Protein AF-A0A6L7JSS3-F1 (afdb_monomer)

Mean predicted aligned error: 13.62 Å

pLDDT: mean 81.83, std 15.6, range [35.06, 96.88]

Radius of gyration: 31.71 Å; Cα contacts (8 Å, |Δi|>4): 239; chains: 1; bounding box: 70×58×98 Å

Nearest PDB structures (foldseek):
  3q84-assembly1_B  TM=1.800E-01  e=7.280E-01  Homo sapiens

Sequence (262 aa):
MQSDEHMTNVEDLSSSIGEFVGTSQAYYTNEFQRIQATTKFPYSWNTMAAVFGPFWGAVRGLWGFYWTFVVLELLALVQLGKGLWGELGAEQLARIEVISKKIDSFMVKYQDALAANSDDADGFLRRAENLQKVADRLQVEAAAASQDAVLYLVIGVVMFIALRVFQGFYANMKYESQYITWRAEPEKVLTGLQWNRVVFGAVMWFAIVPLTLYRFTVGKIAPQFEPYTKGFPVEKSDYFSPISKVLENGFDWLSDKGSGAF

Secondary structure (DSSP, 8-state):
-HHHHHHHHHHHHHHHHHHHH-SSHHHHHHHHHHHHT-SS------HHHHHHTHHHHHHTT-HHHHHHHHHHHHHHHHHHHHHHT--TT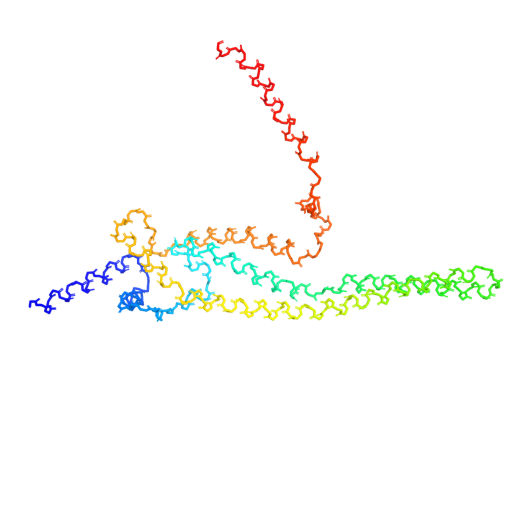HHHHHHHHHHHHHHHHHHHHHHHHHHTT-TTHHHHHHHHHHHHHHHHHHHHHHHHHHHHHHHHHHHHHHHHHHHHHHHHHHHHHHHHHHHHHHHH-TTTS--S--HHHHHHHHHHHHHHHHHHHHHHH-SS--GGGHHHH-PSSPPTHHHHHHHHHHHHHHHHHHHHHHTT--

Foldseek 3Di:
DVVVVVVVVLVVQLVLQCVFAVPPSVLLSVQLCQVVVDPDQRQAFAPCCLVVPLLVCLQFVVVVRNVVRLVQLLVLVLLQLQLVVQLLLVVLVVVLVVLVVVLVVLVVVLVVCVVVVHPCNVVSVVVSVVSVVSNVVSVVSSVVSNVVSVVSNVSSVVSSSVSSRVSRSCVSVSSSVLSVVCVVPVVPGGGYGDVVSSVVSVVVSVVPRVVSSQVRNPPDDDPVCCVPCPDPPDDPPPPCVVVVVVVVVVVVVCVVVVVPPD

Solvent-accessible surface area (backbone atoms only — not comparable to full-atom values): 13794 Å² total; per-residue (Å²): 106,76,69,54,57,53,52,51,54,51,52,54,52,48,50,55,45,32,67,42,43,62,60,66,38,73,60,50,45,54,47,45,50,48,44,72,74,39,96,63,89,50,96,38,82,31,68,62,26,31,74,52,37,34,51,45,24,23,26,40,60,36,55,70,54,18,55,56,41,49,56,54,48,46,58,19,50,32,29,30,37,38,20,72,62,30,58,58,21,48,69,41,50,57,48,33,55,57,46,50,58,51,31,54,55,28,52,52,53,21,53,54,23,56,76,66,72,42,88,61,22,63,61,28,49,54,51,28,53,56,50,47,56,52,38,55,52,38,50,53,51,19,53,55,35,43,59,53,14,56,54,32,28,52,52,11,51,53,48,42,51,51,50,24,55,48,37,9,42,48,45,54,60,55,52,42,54,49,48,56,50,23,74,77,40,59,91,81,43,72,61,26,76,37,68,69,42,30,54,53,47,48,55,51,46,62,61,47,49,58,54,48,38,49,68,69,34,43,97,61,73,55,78,91,43,41,89,79,57,71,67,81,86,70,71,74,72,75,64,49,55,64,55,46,51,52,49,48,55,52,49,50,52,46,51,72,63,47,70,76,76,118

Structure (mmCIF, N/CA/C/O backbone):
data_AF-A0A6L7JSS3-F1
#
_entry.id   AF-A0A6L7JSS3-F1
#
loop_
_atom_site.group_PDB
_atom_site.id
_atom_site.type_symbol
_atom_site.label_atom_id
_atom_site.label_alt_id
_atom_site.label_comp_id
_atom_site.label_asym_id
_atom_site.label_entity_id
_atom_site.label_seq_id
_atom_site.pdbx_PDB_ins_code
_atom_site.Cartn_x
_atom_site.Cartn_y
_atom_site.Cartn_z
_atom_site.occupancy
_atom_site.B_iso_or_equiv
_atom_site.auth_seq_id
_atom_site.auth_comp_id
_atom_site.auth_asym_id
_atom_site.auth_atom_id
_atom_site.pdbx_PDB_model_num
ATOM 1 N N . MET A 1 1 ? -33.070 -12.493 41.808 1.00 61.22 1 MET A N 1
ATOM 2 C CA . MET A 1 1 ? -31.794 -12.038 42.406 1.00 61.22 1 MET A CA 1
ATOM 3 C C . MET A 1 1 ? -30.608 -12.351 41.497 1.00 61.22 1 MET A C 1
ATOM 5 O O . MET A 1 1 ? -30.106 -11.418 40.898 1.00 61.22 1 MET A O 1
ATOM 9 N N . GLN A 1 2 ? -30.223 -13.618 41.268 1.00 55.97 2 GLN A N 1
ATOM 10 C CA . GLN A 1 2 ? -29.113 -13.948 40.345 1.00 55.97 2 GLN A CA 1
ATOM 11 C C . GLN A 1 2 ? -29.431 -13.667 38.856 1.00 55.97 2 GLN A C 1
ATOM 13 O O . GLN A 1 2 ? -28.541 -13.333 38.082 1.00 55.97 2 GLN A O 1
ATOM 18 N N . SER A 1 3 ? -30.708 -13.752 38.460 1.00 65.25 3 SER A N 1
ATOM 19 C CA . SER A 1 3 ? -31.200 -13.335 37.134 1.00 65.25 3 SER A CA 1
ATOM 20 C C . SER A 1 3 ? -31.103 -11.827 36.909 1.00 65.25 3 SER A C 1
ATOM 22 O O . SER A 1 3 ? -30.794 -11.389 35.806 1.00 65.25 3 SER A O 1
ATOM 24 N N . ASP A 1 4 ? -31.358 -11.048 37.959 1.00 69.19 4 ASP A N 1
ATOM 25 C CA . ASP A 1 4 ? -31.465 -9.590 37.886 1.00 69.19 4 ASP A CA 1
ATOM 26 C C . ASP A 1 4 ? -30.065 -8.968 37.866 1.00 69.19 4 ASP A C 1
ATOM 28 O O . ASP A 1 4 ? -29.798 -8.091 37.057 1.00 69.19 4 ASP A O 1
ATOM 32 N N . GLU A 1 5 ? -29.135 -9.514 38.657 1.00 69.62 5 GLU A N 1
ATOM 33 C CA . GLU A 1 5 ? -27.722 -9.110 38.693 1.00 69.62 5 GLU A CA 1
ATOM 34 C C . GLU A 1 5 ? -26.964 -9.448 37.393 1.00 69.62 5 GLU A C 1
ATOM 36 O O . GLU A 1 5 ? -26.084 -8.706 36.953 1.00 69.62 5 GLU A O 1
ATOM 41 N N . HIS A 1 6 ? -27.308 -10.561 36.736 1.00 67.94 6 HIS A N 1
ATOM 42 C CA . HIS A 1 6 ? -26.763 -10.878 35.415 1.00 67.94 6 HIS A CA 1
ATOM 43 C C . HIS A 1 6 ? -27.309 -9.922 34.342 1.00 67.94 6 HIS A C 1
ATOM 45 O O . HIS A 1 6 ? -26.566 -9.513 33.452 1.00 67.94 6 HIS A O 1
ATOM 51 N N . MET A 1 7 ? -28.592 -9.550 34.420 1.00 68.44 7 MET A N 1
ATOM 52 C CA . MET A 1 7 ? -29.215 -8.621 33.472 1.00 68.44 7 MET A CA 1
ATOM 53 C C . MET A 1 7 ? -28.579 -7.227 33.555 1.00 68.44 7 MET A C 1
ATOM 55 O O . MET A 1 7 ? -28.194 -6.673 32.527 1.00 68.44 7 MET A O 1
ATOM 59 N N . THR A 1 8 ? -28.382 -6.708 34.773 1.00 71.06 8 THR A N 1
ATOM 60 C CA . THR A 1 8 ? -27.788 -5.381 35.001 1.00 71.06 8 THR A CA 1
ATOM 61 C C . THR A 1 8 ? -26.342 -5.306 34.513 1.00 71.06 8 THR A C 1
ATOM 63 O O . THR A 1 8 ? -25.978 -4.358 33.829 1.00 71.06 8 THR A O 1
ATOM 66 N N . ASN A 1 9 ? -25.525 -6.336 34.765 1.00 71.00 9 ASN A N 1
ATOM 67 C CA . ASN A 1 9 ? -24.133 -6.367 34.294 1.00 71.00 9 ASN A CA 1
ATOM 68 C C . ASN A 1 9 ? -24.017 -6.386 32.758 1.00 71.00 9 ASN A C 1
ATOM 70 O O . ASN A 1 9 ? -23.082 -5.812 32.194 1.00 71.00 9 ASN A O 1
ATOM 74 N N . VAL A 1 10 ? -24.944 -7.060 32.066 1.00 71.38 10 VAL A N 1
ATOM 75 C CA . VAL A 1 10 ? -24.967 -7.098 30.595 1.00 71.38 10 VAL A CA 1
ATOM 76 C C . VAL A 1 10 ? -25.409 -5.751 30.021 1.00 71.38 10 VAL A C 1
ATOM 78 O O . VAL A 1 10 ? -24.808 -5.286 29.049 1.00 71.38 10 VAL A O 1
ATOM 81 N N . GLU A 1 11 ? -26.410 -5.106 30.627 1.00 70.31 11 GLU A N 1
ATOM 82 C CA . GLU A 1 11 ? -26.847 -3.759 30.245 1.00 70.31 11 GLU A CA 1
ATOM 83 C C . GLU A 1 11 ? -25.730 -2.729 30.449 1.00 70.31 11 GLU A C 1
ATOM 85 O O . GLU A 1 11 ? -25.391 -2.022 29.496 1.00 70.31 11 GLU A O 1
ATOM 90 N N . ASP A 1 12 ? -25.071 -2.728 31.611 1.00 76.81 12 ASP A N 1
ATOM 91 C CA . ASP A 1 12 ? -23.954 -1.827 31.920 1.00 76.81 12 ASP A CA 1
ATOM 92 C C .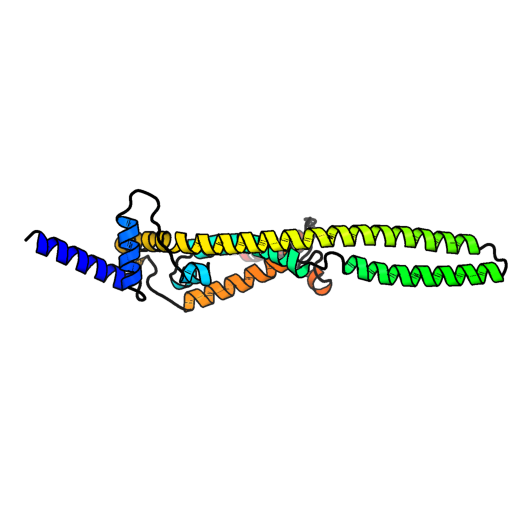 ASP A 1 12 ? -22.785 -2.003 30.940 1.00 76.81 12 ASP A C 1
ATOM 94 O O . ASP A 1 12 ? -22.256 -1.023 30.407 1.00 76.81 12 ASP A O 1
ATOM 98 N N . LEU A 1 13 ? -22.423 -3.252 30.618 1.00 78.88 13 LEU A N 1
ATOM 99 C CA . LEU A 1 13 ? -21.372 -3.540 29.640 1.00 78.88 13 LEU A CA 1
ATOM 100 C C . LEU A 1 13 ? -21.754 -3.069 28.232 1.00 78.88 13 LEU A C 1
ATOM 102 O O . LEU A 1 13 ? -20.926 -2.520 27.506 1.00 78.88 13 LEU A O 1
ATOM 106 N N . SER A 1 14 ? -22.996 -3.308 27.813 1.00 79.31 14 SER A N 1
ATOM 107 C CA . SER A 1 14 ? -23.463 -2.892 26.489 1.00 79.31 14 SER A CA 1
ATOM 108 C C . SER A 1 14 ? -23.506 -1.365 26.353 1.00 79.31 14 SER A C 1
ATOM 110 O O . SER A 1 14 ? -23.132 -0.834 25.305 1.00 79.31 14 SER A O 1
ATOM 112 N N . SER A 1 15 ? -23.866 -0.669 27.435 1.00 83.88 15 SER A N 1
ATOM 113 C CA . SER A 1 15 ? -23.876 0.789 27.536 1.00 83.88 15 SER A CA 1
ATOM 114 C C . SER A 1 15 ? -22.463 1.367 27.414 1.00 83.88 15 SER A C 1
ATOM 116 O O . SER A 1 15 ? -22.219 2.226 26.562 1.00 83.88 15 SER A O 1
ATOM 118 N N . SER A 1 16 ? -21.489 0.818 28.154 1.00 89.19 16 SER A N 1
ATOM 119 C CA . SER A 1 16 ? -20.095 1.280 28.092 1.00 89.19 16 SER A CA 1
ATOM 120 C C . SER A 1 16 ? -19.432 0.999 26.740 1.00 89.19 16 SER A C 1
ATOM 122 O O . SER A 1 16 ? -18.638 1.805 26.253 1.00 89.19 16 SER A O 1
ATOM 124 N N . ILE A 1 17 ? -19.764 -0.124 26.087 1.00 90.06 17 ILE A N 1
ATOM 125 C CA . ILE A 1 17 ? -19.328 -0.380 24.703 1.00 90.06 17 ILE A CA 1
ATOM 126 C C . ILE A 1 17 ? -19.931 0.670 23.772 1.00 90.06 17 ILE A C 1
ATOM 128 O O . ILE A 1 17 ? -19.224 1.202 22.917 1.00 90.06 17 ILE A O 1
ATOM 132 N N . GLY A 1 18 ? -21.216 0.987 23.948 1.00 89.00 18 GLY A N 1
ATOM 133 C CA . GLY A 1 18 ? -21.921 1.991 23.162 1.00 89.00 18 GLY A CA 1
ATOM 134 C C . GLY A 1 18 ? -21.269 3.372 23.224 1.00 89.00 18 GLY A C 1
ATOM 135 O O . GLY A 1 18 ? -21.075 3.999 22.176 1.00 89.00 18 GLY A O 1
ATOM 136 N N . GLU A 1 19 ? -20.880 3.801 24.425 1.00 90.00 19 GLU A N 1
ATOM 137 C CA . GLU A 1 19 ? -20.151 5.049 24.673 1.00 90.00 19 GLU A CA 1
ATOM 138 C C . GLU A 1 19 ? -18.775 5.055 23.992 1.00 90.00 19 GLU A C 1
ATOM 140 O O . GLU A 1 19 ? -18.411 6.016 23.312 1.00 90.00 19 GLU A O 1
ATOM 145 N N . PHE A 1 20 ? -18.031 3.951 24.096 1.00 92.31 20 PHE A N 1
ATOM 146 C CA . PHE A 1 20 ? -16.704 3.835 23.497 1.00 92.31 20 PHE A CA 1
ATOM 147 C C . PHE A 1 20 ? -16.730 3.849 21.961 1.00 92.31 20 PHE A C 1
ATOM 149 O O . PHE A 1 20 ? -15.935 4.547 21.324 1.00 92.31 20 PHE A O 1
ATOM 156 N N . VAL A 1 21 ? -17.612 3.058 21.339 1.00 91.69 21 VAL A N 1
ATOM 157 C CA . VAL A 1 21 ? -17.602 2.872 19.877 1.00 91.69 21 VAL A CA 1
ATOM 158 C C . VAL A 1 21 ? -18.326 3.984 19.128 1.00 91.69 21 VAL A C 1
ATOM 160 O O . VAL A 1 21 ? -18.001 4.270 17.971 1.00 91.69 21 VAL A O 1
ATOM 163 N N . GLY A 1 22 ? -19.318 4.609 19.7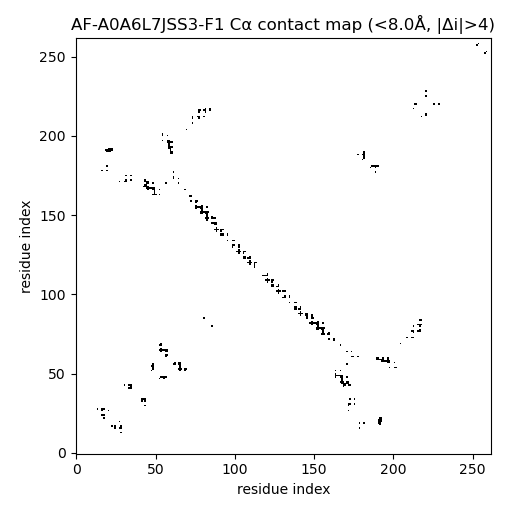69 1.00 89.19 22 GLY A N 1
ATOM 164 C CA . GLY A 1 22 ? -20.182 5.652 19.217 1.00 89.19 22 GLY A CA 1
ATOM 165 C C . GLY A 1 22 ? -21.146 5.164 18.128 1.00 89.19 22 GLY A C 1
ATOM 166 O O . GLY A 1 22 ? -22.342 5.416 18.199 1.00 89.19 22 GLY A O 1
ATOM 167 N N . THR A 1 23 ? -20.657 4.434 17.121 1.00 88.62 23 THR A N 1
ATOM 168 C CA . THR A 1 23 ? -21.453 3.938 15.984 1.00 88.62 23 THR A CA 1
ATOM 169 C C . THR A 1 23 ? -21.336 2.426 15.825 1.00 88.62 23 THR A C 1
ATOM 171 O O . THR A 1 23 ? -20.320 1.825 16.169 1.00 88.62 23 THR A O 1
ATOM 174 N N . SER A 1 24 ? -22.367 1.803 15.241 1.00 89.75 24 SER A N 1
ATOM 175 C CA . SER A 1 24 ? -22.445 0.341 15.066 1.00 89.75 24 SER A CA 1
ATOM 176 C C . SER A 1 24 ? -22.366 -0.429 16.393 1.00 89.75 24 SER A C 1
ATOM 178 O O . SER A 1 24 ? -21.742 -1.486 16.468 1.00 89.75 24 SER A O 1
ATOM 180 N N . GLN A 1 25 ? -23.005 0.109 17.439 1.00 91.31 25 GLN A N 1
ATOM 181 C CA . GLN A 1 25 ? -22.937 -0.408 18.809 1.00 91.31 25 GLN A CA 1
ATOM 182 C C . GLN A 1 25 ? -23.308 -1.892 18.886 1.00 91.31 25 GLN A C 1
ATOM 184 O O . GLN A 1 25 ? -22.502 -2.690 19.341 1.00 91.31 25 GLN A O 1
ATOM 189 N N . ALA A 1 26 ? -24.460 -2.285 18.328 1.00 90.56 26 ALA A N 1
ATOM 190 C CA . ALA A 1 26 ? -24.918 -3.678 18.341 1.00 90.56 26 ALA A CA 1
ATOM 191 C C . ALA A 1 26 ? -23.896 -4.661 17.737 1.00 90.56 26 ALA A C 1
ATOM 193 O O . ALA A 1 26 ? -23.689 -5.751 18.2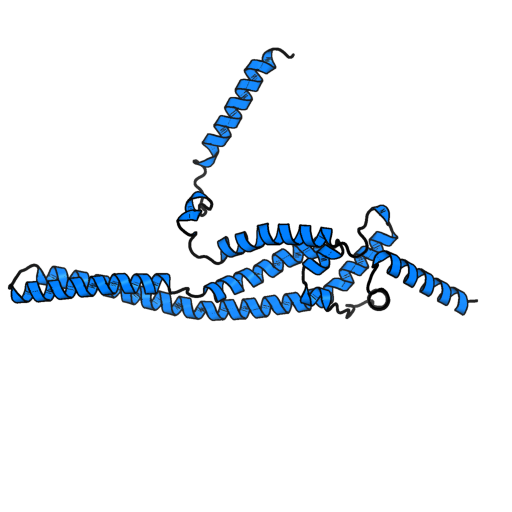63 1.00 90.56 26 ALA A O 1
ATOM 194 N N . TYR A 1 27 ? -23.221 -4.264 16.655 1.00 93.56 27 TYR A N 1
ATOM 195 C CA . TYR A 1 27 ? -22.179 -5.078 16.035 1.00 93.56 27 TYR A CA 1
ATOM 196 C C . TYR A 1 27 ? -20.966 -5.232 16.963 1.00 93.56 27 TYR A C 1
ATOM 198 O O . TYR A 1 27 ? -20.522 -6.352 17.205 1.00 93.56 27 TYR A O 1
ATOM 206 N N . TYR A 1 28 ? -20.454 -4.133 17.525 1.00 93.44 28 TYR A N 1
ATOM 207 C CA . TYR A 1 28 ? -19.276 -4.191 18.394 1.00 93.44 28 TYR A CA 1
ATOM 208 C C . TYR A 1 28 ? -19.550 -4.859 19.736 1.00 93.44 28 TYR A C 1
ATOM 210 O O . TYR A 1 28 ? -18.682 -5.576 20.222 1.00 93.44 28 TYR A O 1
ATOM 218 N N . THR A 1 29 ? -20.750 -4.705 20.297 1.00 92.88 29 THR A N 1
ATOM 219 C CA . THR A 1 29 ? -21.166 -5.432 21.501 1.00 92.88 29 THR A CA 1
ATOM 220 C C . THR A 1 29 ? -21.084 -6.938 21.272 1.00 92.88 29 THR A C 1
ATOM 222 O O . THR A 1 29 ? -20.427 -7.635 22.041 1.00 92.88 29 THR A O 1
ATOM 225 N N . ASN A 1 30 ? -21.649 -7.434 20.166 1.00 91.69 30 ASN A N 1
ATOM 226 C CA . ASN A 1 30 ? -21.606 -8.858 19.831 1.00 91.69 30 ASN A CA 1
ATOM 227 C C . ASN A 1 30 ? -20.177 -9.358 19.571 1.00 91.69 30 ASN A C 1
ATOM 229 O O . ASN A 1 30 ? -19.793 -10.431 20.036 1.00 91.69 30 ASN A O 1
ATOM 233 N N . GLU A 1 31 ? -19.375 -8.594 18.826 1.00 93.38 31 GLU A N 1
ATOM 234 C CA . GLU A 1 31 ? -18.011 -9.003 18.480 1.00 93.38 31 GLU A CA 1
ATOM 235 C C . GLU A 1 31 ? -17.062 -8.953 19.687 1.00 93.38 31 GLU A C 1
ATOM 237 O O . GLU A 1 31 ? -16.264 -9.872 19.864 1.00 93.38 31 GLU A O 1
ATOM 242 N N . PHE A 1 32 ? -17.171 -7.954 20.568 1.00 93.44 32 PHE A N 1
ATOM 243 C CA . PHE A 1 32 ? -16.371 -7.887 21.797 1.00 93.44 32 PHE A CA 1
ATOM 244 C C . PHE A 1 32 ? -16.746 -8.999 22.773 1.00 93.44 32 PHE A C 1
ATOM 246 O O . PHE A 1 32 ? -15.857 -9.653 23.313 1.00 93.44 32 PHE A O 1
ATOM 253 N N . GLN A 1 33 ? -18.040 -9.286 22.935 1.00 90.44 33 GLN A N 1
ATOM 254 C CA . GLN A 1 33 ? -18.486 -10.435 23.724 1.00 90.44 33 GLN A CA 1
ATOM 255 C C . GLN A 1 33 ? -17.946 -11.751 23.151 1.00 90.44 33 GLN A C 1
ATOM 257 O O . GLN A 1 33 ? -17.437 -12.579 23.902 1.00 90.44 33 GLN A O 1
ATOM 262 N N . ARG A 1 34 ? -17.975 -11.937 21.823 1.00 89.69 34 ARG A N 1
ATOM 263 C CA . ARG A 1 34 ? -17.401 -13.126 21.169 1.00 89.69 34 ARG A CA 1
ATOM 264 C C . ARG A 1 34 ? -15.897 -13.254 21.419 1.00 89.69 34 ARG A C 1
ATOM 266 O O . ARG A 1 34 ? -15.416 -14.360 21.675 1.00 89.69 34 ARG A O 1
ATOM 273 N N . ILE A 1 35 ? -15.165 -12.144 21.335 1.00 90.94 35 ILE A N 1
ATOM 274 C CA . ILE A 1 35 ? -13.722 -12.098 21.596 1.00 90.94 35 ILE A CA 1
ATOM 275 C C . ILE A 1 35 ? -13.430 -12.476 23.053 1.00 90.94 35 ILE A C 1
ATOM 277 O O . ILE A 1 35 ? -12.598 -13.345 23.293 1.00 90.94 35 ILE A O 1
ATOM 281 N N . GLN A 1 36 ? -14.158 -11.895 24.008 1.00 88.19 36 GLN A N 1
ATOM 282 C CA . GLN A 1 36 ? -13.950 -12.120 25.443 1.00 88.19 36 GLN A CA 1
ATOM 283 C C . GLN A 1 36 ? -14.417 -13.504 25.916 1.00 88.19 36 GLN A C 1
ATOM 285 O O . GLN A 1 36 ? -13.852 -14.052 26.859 1.00 88.19 36 GLN A O 1
ATOM 290 N N . ALA A 1 37 ? -15.411 -14.102 25.255 1.00 87.44 37 ALA A N 1
ATOM 291 C CA . ALA A 1 37 ? -15.922 -15.433 25.589 1.00 87.44 37 ALA A CA 1
ATOM 292 C C . ALA A 1 37 ? -15.018 -16.588 25.113 1.00 87.44 37 ALA A C 1
ATOM 294 O O . ALA A 1 37 ? -15.268 -17.746 25.451 1.00 87.44 37 ALA A O 1
ATOM 295 N N . THR A 1 38 ? -13.982 -16.309 24.314 1.00 84.12 38 THR A N 1
ATOM 296 C CA . THR A 1 38 ? -13.160 -17.338 23.668 1.00 84.12 38 THR A CA 1
ATOM 297 C C . THR A 1 38 ? -11.752 -17.382 24.268 1.00 84.12 38 THR A C 1
ATOM 299 O O . THR A 1 38 ? -11.068 -16.372 24.348 1.00 84.12 38 THR A O 1
ATOM 302 N N . THR A 1 39 ? -11.268 -18.574 24.637 1.00 72.12 39 THR A N 1
ATOM 303 C CA . THR A 1 39 ? -9.876 -18.798 25.096 1.00 72.12 39 THR A CA 1
ATOM 304 C C . THR A 1 39 ? -8.885 -19.094 23.960 1.00 72.12 39 THR A C 1
ATOM 306 O O . THR A 1 39 ? -7.675 -19.074 24.168 1.00 72.12 39 THR A O 1
ATOM 309 N N . LYS A 1 40 ? -9.388 -19.384 22.753 1.00 79.94 40 LYS A N 1
ATOM 310 C CA . LYS A 1 40 ? -8.625 -19.581 21.502 1.00 79.94 40 LYS A CA 1
ATOM 311 C C . LYS A 1 40 ? -8.769 -18.367 20.566 1.00 79.94 40 LYS A C 1
ATOM 313 O O . LYS A 1 40 ? -9.274 -17.330 20.972 1.00 79.94 40 LYS A O 1
ATOM 318 N N . PHE A 1 41 ? -8.334 -18.488 19.307 1.00 75.88 41 PHE A N 1
ATOM 319 C CA . PHE A 1 41 ? -8.486 -17.421 18.311 1.00 75.88 41 PHE A CA 1
ATOM 320 C C . PHE A 1 41 ? -9.975 -17.082 18.084 1.00 75.88 41 PHE A C 1
ATOM 322 O O . PHE A 1 41 ? -10.726 -17.961 17.645 1.00 75.88 41 PHE A O 1
ATOM 329 N N . PRO A 1 42 ? -10.421 -15.844 18.364 1.00 81.50 42 PRO A N 1
ATOM 330 C CA . PRO A 1 42 ? -11.805 -15.456 18.154 1.00 81.50 42 PRO A CA 1
ATOM 331 C C . PRO A 1 42 ? -12.042 -15.165 16.669 1.00 81.50 42 PRO A C 1
ATOM 333 O O . PRO A 1 42 ? -11.446 -14.255 16.094 1.00 81.50 42 PRO A O 1
ATOM 336 N N . TYR A 1 43 ? -12.938 -15.922 16.035 1.00 85.25 43 TYR A N 1
ATOM 337 C CA . TYR A 1 43 ? -13.378 -15.649 14.665 1.00 85.25 43 TYR A CA 1
ATOM 338 C C . TYR A 1 43 ? -14.291 -14.417 14.640 1.00 85.25 43 TYR A C 1
ATOM 340 O O . TYR A 1 43 ? -15.519 -14.514 14.704 1.00 85.25 43 TYR A O 1
ATOM 348 N N . SER A 1 44 ? -13.664 -13.247 14.581 1.00 91.75 44 SER A N 1
ATOM 349 C CA . SER A 1 44 ? -14.318 -11.946 14.519 1.00 91.75 44 SER A CA 1
ATOM 350 C C . SER A 1 44 ? -13.990 -11.277 13.191 1.00 91.75 44 SER A C 1
ATOM 352 O O . SER A 1 44 ? -12.821 -11.169 12.842 1.00 91.75 44 SER A O 1
ATOM 354 N N . TRP A 1 45 ? -15.003 -10.859 12.429 1.00 94.31 45 TRP A N 1
ATOM 355 C CA . TRP A 1 45 ? -14.817 -10.318 11.078 1.00 94.31 45 TRP A CA 1
ATOM 356 C C . TRP A 1 45 ? -15.295 -8.876 10.971 1.00 94.31 45 TRP A C 1
ATOM 358 O O . TRP A 1 45 ? -16.437 -8.582 11.310 1.00 94.31 45 TRP A O 1
ATOM 368 N N . ASN A 1 46 ? -14.450 -8.002 10.416 1.00 96.25 46 ASN A N 1
ATOM 369 C CA . ASN A 1 46 ? -14.762 -6.606 10.146 1.00 96.25 46 ASN A CA 1
ATOM 370 C C . ASN A 1 46 ? -14.657 -6.258 8.653 1.00 96.25 46 ASN A C 1
ATOM 372 O O . ASN A 1 46 ? -13.578 -5.970 8.132 1.00 96.25 46 ASN A O 1
ATOM 376 N N . THR A 1 47 ? -15.805 -6.183 7.975 1.00 95.25 47 THR A N 1
ATOM 377 C CA . THR A 1 47 ? -15.875 -5.790 6.556 1.00 95.25 47 THR A CA 1
ATOM 378 C C . THR A 1 47 ? -15.335 -4.381 6.314 1.00 95.25 47 THR A C 1
ATOM 380 O O . THR A 1 47 ? -14.647 -4.148 5.324 1.00 95.25 47 THR A O 1
ATOM 383 N N . MET A 1 48 ? -15.596 -3.435 7.223 1.00 94.31 48 MET A N 1
ATOM 384 C CA . MET A 1 48 ? -15.127 -2.055 7.063 1.00 94.31 48 MET A CA 1
ATOM 385 C C . MET A 1 48 ? -13.600 -1.977 7.149 1.00 94.31 48 MET A C 1
ATOM 387 O O . MET A 1 48 ? -12.987 -1.223 6.400 1.00 94.31 48 MET A O 1
ATOM 391 N N . ALA A 1 49 ? -12.972 -2.780 8.009 1.00 95.38 49 ALA A N 1
ATOM 392 C CA . ALA A 1 49 ? -11.519 -2.867 8.067 1.00 95.38 49 ALA A CA 1
ATOM 393 C C . ALA A 1 49 ? -10.929 -3.554 6.834 1.00 95.38 49 ALA A C 1
ATOM 395 O O . ALA A 1 49 ? -9.920 -3.090 6.324 1.00 95.38 49 ALA A O 1
ATOM 396 N N . ALA A 1 50 ? -11.569 -4.600 6.304 1.00 95.81 50 ALA A N 1
ATOM 397 C CA . ALA A 1 50 ? -11.105 -5.244 5.075 1.00 95.81 50 ALA A CA 1
ATOM 398 C C . ALA A 1 50 ? -11.172 -4.294 3.858 1.00 95.81 50 ALA A C 1
ATOM 400 O O . ALA A 1 50 ? -10.249 -4.238 3.045 1.00 95.81 50 ALA A O 1
ATOM 401 N N . VAL A 1 51 ? -12.240 -3.497 3.745 1.00 95.38 51 VAL A N 1
ATOM 402 C CA . VAL A 1 51 ? -12.453 -2.580 2.610 1.00 95.38 51 VAL A CA 1
ATOM 403 C C . VAL A 1 51 ? -11.628 -1.296 2.730 1.00 95.38 51 VAL A C 1
ATOM 405 O O . VAL A 1 51 ? -11.009 -0.873 1.755 1.00 95.38 51 VAL A O 1
ATOM 408 N N . PHE A 1 52 ? -11.561 -0.678 3.911 1.00 94.94 52 PHE A N 1
ATOM 409 C CA . PHE A 1 52 ? -10.850 0.596 4.103 1.00 94.94 52 PHE A CA 1
ATOM 410 C C . PHE A 1 52 ? -9.412 0.437 4.615 1.00 94.94 52 PHE A C 1
ATOM 412 O O . PHE A 1 52 ? -8.645 1.401 4.606 1.00 94.94 52 PHE A O 1
ATOM 419 N N . GLY A 1 53 ? -9.026 -0.766 5.034 1.00 95.00 53 GLY A N 1
ATOM 420 C CA . GLY A 1 53 ? -7.675 -1.112 5.458 1.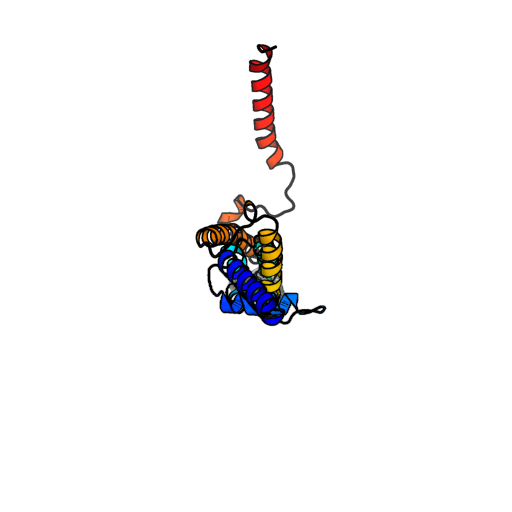00 95.00 53 GLY A CA 1
ATOM 421 C C . GLY A 1 53 ? -7.167 -0.223 6.593 1.00 95.00 53 GLY A C 1
ATOM 422 O O . GLY A 1 53 ? -7.878 -0.034 7.587 1.00 95.00 53 GLY A O 1
ATOM 423 N N . PRO A 1 54 ? -5.961 0.361 6.489 1.00 95.94 54 PRO A N 1
ATOM 424 C CA . PRO A 1 54 ? -5.384 1.164 7.563 1.00 95.94 54 PRO A CA 1
ATOM 425 C C . PRO A 1 54 ? -6.256 2.373 7.939 1.00 95.94 54 PRO A C 1
ATOM 427 O O . PRO A 1 54 ? -6.312 2.736 9.116 1.00 95.94 54 PRO A O 1
ATOM 430 N N . PHE A 1 55 ? -7.006 2.959 6.996 1.00 96.19 55 PHE A N 1
ATOM 431 C CA . PHE A 1 55 ? -7.870 4.117 7.264 1.00 96.19 55 PHE A CA 1
ATOM 432 C C . PHE A 1 55 ? -9.009 3.811 8.243 1.00 96.19 55 PHE A C 1
ATOM 434 O O . PHE A 1 55 ? -9.420 4.689 9.005 1.00 96.19 55 PHE A O 1
ATOM 441 N N . TRP A 1 56 ? -9.468 2.557 8.296 1.00 96.19 56 TRP A N 1
ATOM 442 C CA . TRP A 1 56 ? -10.403 2.107 9.328 1.00 96.19 56 TRP A CA 1
ATOM 443 C C . TRP A 1 56 ? -9.798 2.209 10.737 1.00 96.19 56 TRP A C 1
ATOM 445 O O . TRP A 1 56 ? -10.494 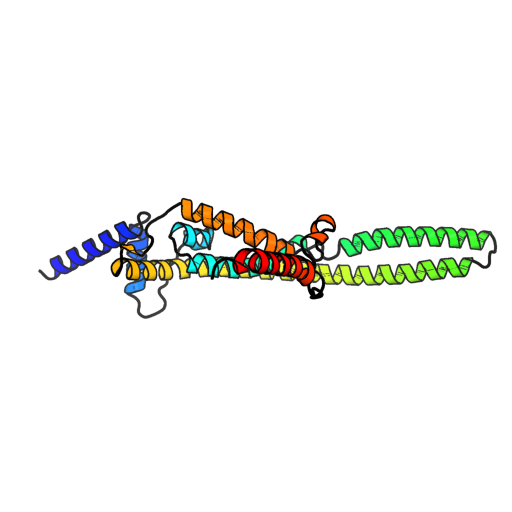2.563 11.692 1.00 96.19 56 TRP A O 1
ATOM 455 N N . GLY A 1 57 ? -8.497 1.933 10.866 1.00 94.19 57 GLY A N 1
ATOM 456 C CA . GLY A 1 57 ? -7.762 2.118 12.114 1.00 94.19 57 GLY A CA 1
ATOM 457 C C . GLY A 1 57 ? -7.603 3.598 12.453 1.00 94.19 57 GLY A C 1
ATOM 458 O O . GLY A 1 57 ? -7.853 3.997 13.588 1.00 94.19 57 GLY A O 1
ATOM 459 N N . ALA A 1 58 ? -7.279 4.433 11.460 1.00 94.94 58 ALA A N 1
ATOM 460 C CA . ALA A 1 58 ? -7.134 5.877 11.647 1.00 94.94 58 ALA A CA 1
ATOM 461 C C . ALA A 1 58 ? -8.422 6.534 12.170 1.00 94.94 58 ALA A C 1
ATOM 463 O O . ALA A 1 58 ? -8.371 7.265 13.160 1.00 94.94 58 ALA A O 1
ATOM 464 N N . VAL A 1 59 ? -9.589 6.232 11.580 1.00 94.56 59 VAL A N 1
ATOM 465 C CA . VAL A 1 59 ? -10.866 6.838 12.017 1.00 94.56 59 VAL A CA 1
ATOM 466 C C . VAL A 1 59 ? -11.199 6.519 13.481 1.00 94.56 59 VAL A C 1
ATOM 468 O O . VAL A 1 59 ? -11.768 7.359 14.178 1.00 94.56 59 VAL A O 1
ATOM 471 N N . ARG A 1 60 ? -10.782 5.342 13.968 1.00 93.00 60 ARG A N 1
ATOM 472 C CA . ARG A 1 60 ? -10.968 4.878 15.355 1.00 93.00 60 ARG A CA 1
ATOM 473 C C . ARG A 1 60 ? -9.822 5.246 16.297 1.00 93.00 60 ARG A C 1
ATOM 475 O O . ARG A 1 60 ? -9.894 4.952 17.479 1.00 93.00 60 ARG A O 1
ATOM 482 N N . GLY A 1 61 ? -8.774 5.910 15.806 1.00 91.50 61 GLY A N 1
ATOM 483 C CA . GLY A 1 61 ? -7.608 6.264 16.621 1.00 91.50 61 GLY A CA 1
ATOM 484 C C . GLY A 1 61 ? -6.676 5.086 16.941 1.00 91.50 61 GLY A C 1
ATOM 485 O O . GLY A 1 61 ? -5.847 5.187 17.843 1.00 91.50 61 GLY A O 1
ATOM 486 N N . LEU A 1 62 ? -6.771 3.979 16.200 1.00 93.88 62 LEU A N 1
ATOM 487 C CA . LEU A 1 62 ? -5.870 2.827 16.283 1.00 93.88 62 LEU A CA 1
ATOM 488 C C . LEU A 1 62 ? -4.599 3.081 15.454 1.00 93.88 62 LEU A C 1
ATOM 490 O O . LEU A 1 62 ? -4.368 2.453 14.419 1.00 93.88 62 LEU A O 1
ATOM 494 N N . TRP A 1 63 ? -3.752 4.008 15.904 1.00 93.00 63 TRP A N 1
ATOM 495 C CA . TRP A 1 63 ? -2.559 4.420 15.150 1.00 93.00 63 TRP A CA 1
ATOM 496 C C . TRP A 1 63 ? -1.543 3.293 14.931 1.00 93.00 63 TRP A C 1
ATOM 498 O O . TRP A 1 63 ? -0.953 3.205 13.858 1.00 93.00 63 TRP A O 1
ATOM 508 N N . GLY A 1 64 ? -1.385 2.380 15.895 1.00 92.31 64 GLY A N 1
ATOM 509 C CA . GLY A 1 64 ? -0.531 1.201 15.719 1.00 92.31 64 GLY A CA 1
ATOM 510 C C . GLY A 1 64 ? -1.024 0.271 14.602 1.00 92.31 64 GLY A C 1
ATOM 511 O O . GLY A 1 64 ? -0.217 -0.225 13.817 1.00 92.31 64 GLY A O 1
ATOM 512 N N . PHE A 1 65 ? -2.346 0.085 14.480 1.00 93.88 65 PHE A N 1
ATOM 513 C CA . PHE A 1 65 ? -2.956 -0.668 13.378 1.00 93.88 65 PHE A CA 1
ATOM 514 C C . PHE A 1 65 ? -2.704 0.049 12.049 1.00 93.88 65 PHE A C 1
ATOM 516 O O . PHE A 1 65 ? -2.201 -0.566 11.112 1.00 93.88 65 PHE A O 1
ATOM 523 N N . TYR A 1 66 ? -2.988 1.355 11.994 1.00 95.94 66 TYR A N 1
ATOM 524 C CA . TYR A 1 66 ? -2.772 2.180 10.807 1.00 95.94 66 TYR A CA 1
ATOM 525 C C . TYR A 1 66 ? -1.338 2.041 10.276 1.00 95.94 66 TYR A C 1
ATOM 527 O O . TYR A 1 66 ? -1.150 1.612 9.142 1.00 95.94 66 TYR A O 1
ATOM 535 N N . TRP A 1 67 ? -0.325 2.316 11.102 1.00 94.81 67 TRP A N 1
ATOM 536 C CA . TRP A 1 67 ? 1.070 2.309 10.652 1.00 94.81 67 TRP A CA 1
ATOM 537 C C . TRP A 1 67 ? 1.568 0.934 10.234 1.00 94.81 67 TRP A C 1
ATOM 539 O O . TRP A 1 67 ? 2.204 0.807 9.189 1.00 94.81 67 TRP A O 1
ATOM 549 N N . THR A 1 68 ? 1.238 -0.097 11.014 1.00 95.12 68 THR A N 1
ATOM 550 C CA . THR A 1 68 ? 1.615 -1.478 10.687 1.00 95.12 68 THR A CA 1
ATOM 551 C C . THR A 1 68 ? 1.096 -1.853 9.304 1.00 95.12 68 THR A C 1
ATOM 553 O O . THR A 1 68 ? 1.841 -2.358 8.467 1.00 95.12 68 THR A O 1
ATOM 556 N N . PHE A 1 69 ? -0.175 -1.556 9.031 1.00 95.44 69 PHE A N 1
ATOM 557 C CA . PHE A 1 69 ? -0.785 -1.927 7.766 1.00 95.44 69 PHE A CA 1
ATOM 558 C C . PHE A 1 69 ? -0.419 -1.021 6.605 1.00 95.44 69 PHE A C 1
ATOM 560 O O . PHE A 1 69 ? -0.329 -1.532 5.500 1.00 95.44 69 PHE A O 1
ATOM 567 N N . VAL A 1 70 ? -0.133 0.264 6.820 1.00 95.12 70 VAL A N 1
ATOM 568 C CA . VAL A 1 70 ? 0.447 1.107 5.764 1.00 95.12 70 VAL A CA 1
ATOM 569 C C . VAL A 1 70 ? 1.775 0.520 5.291 1.00 95.12 70 VAL A C 1
ATOM 571 O O . VAL A 1 70 ? 1.984 0.390 4.090 1.00 95.12 70 VAL A O 1
ATOM 574 N N . VAL A 1 71 ? 2.650 0.104 6.212 1.00 93.44 71 VAL A N 1
ATOM 575 C CA . VAL A 1 71 ? 3.942 -0.505 5.856 1.00 93.44 71 VAL A CA 1
ATOM 576 C C . VAL A 1 71 ? 3.758 -1.835 5.123 1.00 93.44 71 VAL A C 1
ATOM 578 O O . VAL A 1 71 ? 4.416 -2.073 4.114 1.00 93.44 71 VAL A O 1
ATOM 581 N N . LEU A 1 72 ? 2.851 -2.698 5.585 1.00 94.88 72 LEU A N 1
ATOM 582 C CA . LEU A 1 72 ? 2.588 -3.974 4.913 1.00 94.88 72 LEU A CA 1
ATOM 583 C C . LEU A 1 72 ? 1.928 -3.784 3.540 1.00 94.88 72 LEU A C 1
ATOM 585 O O . LEU A 1 72 ? 2.330 -4.431 2.574 1.00 94.88 72 LEU A O 1
ATOM 589 N N . GLU A 1 73 ? 0.952 -2.881 3.425 1.00 94.75 73 GLU A N 1
ATOM 590 C CA . GLU A 1 73 ? 0.317 -2.558 2.145 1.00 94.75 73 GLU A CA 1
ATOM 591 C C . GLU A 1 73 ? 1.313 -1.936 1.171 1.00 94.75 73 GLU A C 1
ATOM 593 O O . GLU A 1 73 ? 1.247 -2.241 -0.014 1.00 94.75 73 GLU A O 1
ATOM 598 N N . LEU A 1 74 ? 2.277 -1.142 1.645 1.00 93.00 74 LEU A N 1
ATOM 599 C CA . LEU A 1 74 ? 3.361 -0.622 0.812 1.00 93.00 74 LEU A CA 1
ATOM 600 C C . LEU A 1 74 ? 4.160 -1.737 0.136 1.00 93.00 74 LEU A C 1
ATOM 602 O O . LEU A 1 74 ? 4.476 -1.605 -1.042 1.00 93.00 74 LEU A O 1
ATOM 606 N N . LEU A 1 75 ? 4.448 -2.843 0.828 1.00 90.62 75 LEU A N 1
ATOM 607 C CA . LEU A 1 75 ? 5.145 -3.981 0.217 1.00 90.62 75 LEU A CA 1
ATOM 608 C C . LEU A 1 75 ? 4.338 -4.561 -0.952 1.00 90.62 75 LEU A C 1
ATOM 610 O O . LEU A 1 75 ? 4.891 -4.795 -2.026 1.00 90.62 75 LEU A O 1
ATOM 614 N N . ALA A 1 76 ? 3.027 -4.729 -0.772 1.00 92.44 76 ALA A N 1
ATOM 615 C CA . ALA A 1 76 ? 2.142 -5.222 -1.824 1.00 92.44 76 ALA A CA 1
ATOM 616 C C . ALA A 1 76 ? 2.005 -4.216 -2.980 1.00 92.44 76 ALA A C 1
ATOM 618 O O . ALA A 1 76 ? 2.123 -4.589 -4.147 1.00 92.44 76 ALA A O 1
ATOM 619 N N . LEU A 1 77 ? 1.815 -2.932 -2.663 1.00 90.44 77 LEU A N 1
ATOM 620 C CA . LEU A 1 77 ? 1.685 -1.850 -3.638 1.00 90.44 77 LEU A CA 1
ATOM 621 C C . LEU A 1 77 ? 2.969 -1.647 -4.448 1.00 90.44 77 LEU A C 1
ATOM 623 O O . LEU A 1 77 ? 2.885 -1.350 -5.633 1.00 90.44 77 LEU A O 1
ATOM 627 N N . VAL A 1 78 ? 4.150 -1.847 -3.857 1.00 86.25 78 VAL A N 1
ATOM 628 C CA . VAL A 1 78 ? 5.426 -1.814 -4.590 1.00 86.25 78 VAL A CA 1
ATOM 629 C C . VAL A 1 78 ? 5.486 -2.940 -5.621 1.00 86.25 78 VAL A C 1
ATOM 631 O O . VAL A 1 78 ? 5.884 -2.699 -6.757 1.00 86.25 78 VAL A O 1
ATOM 634 N N . GLN A 1 79 ? 5.064 -4.157 -5.272 1.00 85.00 79 GLN A N 1
ATOM 635 C CA . GLN A 1 79 ? 5.038 -5.276 -6.224 1.00 85.00 79 GLN A CA 1
ATOM 636 C C . GLN A 1 79 ? 4.005 -5.047 -7.334 1.00 85.00 79 GLN A C 1
ATOM 638 O O . GLN A 1 79 ? 4.308 -5.253 -8.508 1.00 85.00 79 GLN A O 1
ATOM 643 N N . LEU A 1 80 ? 2.829 -4.523 -6.977 1.00 84.62 80 LEU A N 1
ATOM 644 C CA . LEU A 1 80 ? 1.825 -4.082 -7.943 1.00 84.62 80 LEU A CA 1
ATOM 645 C C . LEU A 1 80 ? 2.369 -2.998 -8.865 1.00 84.62 80 LEU A C 1
ATOM 647 O O . LEU A 1 80 ? 2.201 -3.100 -10.070 1.00 84.62 80 LEU A O 1
ATOM 651 N N . GLY A 1 81 ? 3.044 -1.986 -8.325 1.00 80.50 81 GLY A N 1
ATOM 652 C CA . GLY A 1 81 ? 3.615 -0.908 -9.117 1.00 80.50 81 GLY A CA 1
ATOM 653 C C . GLY A 1 81 ? 4.714 -1.402 -10.054 1.00 80.50 81 GLY A C 1
ATOM 654 O O . GLY A 1 81 ? 4.714 -1.008 -11.210 1.00 80.50 81 GLY A O 1
ATOM 655 N N . LYS A 1 82 ? 5.579 -2.333 -9.631 1.00 76.19 82 LYS A N 1
ATOM 656 C CA . LYS A 1 82 ? 6.552 -2.986 -10.531 1.00 76.19 82 LYS A CA 1
ATOM 657 C C . LYS A 1 82 ? 5.881 -3.754 -11.672 1.00 76.19 82 LYS A C 1
ATOM 659 O O . LYS A 1 82 ? 6.377 -3.724 -12.791 1.00 76.19 82 LYS A O 1
ATOM 664 N N . GLY A 1 83 ? 4.767 -4.432 -11.392 1.00 73.31 83 GLY A N 1
ATOM 665 C CA . GLY A 1 83 ? 3.999 -5.152 -12.409 1.00 73.31 83 GLY A CA 1
ATOM 666 C C . GLY A 1 83 ? 3.180 -4.240 -13.332 1.00 73.31 83 GLY A C 1
ATOM 667 O O . GLY A 1 83 ? 3.080 -4.507 -14.523 1.00 73.31 83 GLY A O 1
ATOM 668 N N . LEU A 1 84 ? 2.609 -3.153 -12.800 1.00 71.38 84 LEU A N 1
ATOM 669 C CA . LEU A 1 84 ? 1.749 -2.206 -13.522 1.00 71.38 84 LEU A CA 1
ATOM 670 C C . LEU A 1 84 ? 2.547 -1.171 -14.330 1.00 71.38 84 LEU A C 1
ATOM 672 O O . LEU A 1 84 ? 2.141 -0.819 -15.430 1.00 71.38 84 LEU A O 1
ATOM 676 N N . TRP A 1 85 ? 3.711 -0.733 -13.838 1.00 59.91 85 TRP A N 1
ATOM 677 C CA . TRP A 1 85 ? 4.681 0.087 -14.580 1.00 59.91 85 TRP A CA 1
ATOM 678 C C . TRP A 1 85 ? 5.548 -0.822 -15.473 1.00 59.91 85 TRP A C 1
ATOM 680 O O . TRP A 1 85 ? 6.609 -0.432 -15.952 1.00 59.91 85 TRP A O 1
ATOM 690 N N . GLY A 1 86 ? 5.049 -2.045 -15.686 1.00 51.59 86 GLY A N 1
ATOM 691 C CA . GLY A 1 86 ? 5.622 -3.207 -16.330 1.00 51.59 86 GLY A CA 1
ATOM 692 C C . GLY A 1 86 ? 5.857 -3.089 -17.828 1.00 51.59 86 GLY A C 1
ATOM 693 O O . GLY A 1 86 ? 5.915 -4.112 -18.501 1.00 51.59 86 GLY A O 1
ATOM 694 N N . GLU A 1 87 ? 6.083 -1.891 -18.361 1.00 56.34 87 GLU A N 1
ATOM 695 C CA . GLU A 1 87 ? 6.875 -1.770 -19.580 1.00 56.34 87 GLU A CA 1
ATOM 696 C C . GLU A 1 87 ? 8.371 -1.903 -19.239 1.00 56.34 87 GLU A C 1
ATOM 698 O O . GLU A 1 87 ? 9.196 -1.075 -19.620 1.00 56.34 87 GLU A O 1
ATOM 703 N N . LEU A 1 88 ? 8.752 -2.971 -18.524 1.00 57.44 88 LEU A N 1
ATOM 704 C CA . LEU A 1 88 ? 10.143 -3.253 -18.133 1.00 57.44 88 LEU A CA 1
ATOM 705 C C . LEU A 1 88 ? 11.071 -3.494 -19.348 1.00 57.44 88 LEU A C 1
ATOM 707 O O . LEU A 1 88 ? 12.266 -3.720 -19.177 1.00 57.44 88 LEU A O 1
ATOM 711 N N . GLY A 1 89 ? 10.518 -3.421 -20.565 1.00 56.59 89 GLY A N 1
ATOM 712 C CA . GLY A 1 89 ? 11.215 -3.414 -21.844 1.00 56.59 89 GLY A CA 1
ATOM 713 C C . GLY A 1 89 ? 11.010 -2.152 -22.695 1.00 56.59 89 GLY A C 1
ATOM 714 O O . GLY A 1 89 ? 11.602 -2.095 -23.762 1.00 56.59 89 GLY A O 1
ATOM 715 N N . ALA A 1 90 ? 10.197 -1.152 -22.324 1.00 62.72 90 ALA A N 1
ATOM 716 C CA . ALA A 1 90 ? 9.920 -0.027 -23.234 1.00 62.72 90 ALA A CA 1
ATOM 717 C C . ALA A 1 90 ? 11.100 0.914 -23.438 1.00 62.72 90 ALA A C 1
ATOM 719 O O . ALA A 1 90 ? 11.288 1.410 -24.545 1.00 62.72 90 ALA A O 1
ATOM 720 N N . GLU A 1 91 ? 11.939 1.128 -22.422 1.00 68.31 91 GLU A N 1
ATOM 721 C CA . GLU A 1 91 ? 13.191 1.870 -22.608 1.00 68.31 91 GLU A CA 1
ATOM 722 C C . GLU A 1 91 ? 14.118 1.107 -23.567 1.00 68.31 91 GLU A C 1
ATOM 724 O O . GLU A 1 91 ? 14.715 1.695 -24.468 1.00 68.31 91 GLU A O 1
ATOM 729 N N . GLN A 1 92 ? 14.197 -0.218 -23.418 1.00 73.50 92 GLN A N 1
ATOM 730 C CA . GLN A 1 92 ? 14.968 -1.099 -24.289 1.00 73.50 92 GLN A CA 1
ATOM 731 C C . GLN A 1 92 ? 14.390 -1.101 -25.709 1.00 73.50 92 GLN A C 1
ATOM 733 O O . GLN A 1 92 ? 15.158 -0.965 -26.652 1.00 73.50 92 GLN A O 1
ATOM 738 N N . LEU A 1 93 ? 13.067 -1.166 -25.877 1.00 76.44 93 LEU A N 1
ATOM 739 C CA . LEU A 1 93 ? 12.370 -1.118 -27.167 1.00 76.44 93 LEU A CA 1
ATOM 740 C C . LEU A 1 93 ? 12.523 0.246 -27.851 1.00 76.44 93 LEU A C 1
ATOM 742 O O . LEU A 1 93 ? 12.852 0.295 -29.033 1.00 76.44 93 LEU A O 1
ATOM 746 N N . ALA A 1 94 ? 12.393 1.351 -27.113 1.00 82.56 94 ALA A N 1
ATOM 747 C CA . ALA A 1 94 ? 12.650 2.696 -27.626 1.00 82.56 94 ALA A CA 1
ATOM 748 C C . ALA A 1 94 ? 14.119 2.860 -28.046 1.00 82.56 94 ALA A C 1
ATOM 750 O O . ALA A 1 94 ? 14.433 3.464 -29.073 1.00 82.56 94 ALA A O 1
ATOM 751 N N . ARG A 1 95 ? 15.052 2.279 -27.282 1.00 83.44 95 ARG A N 1
ATOM 752 C CA . ARG A 1 95 ? 16.475 2.277 -27.631 1.00 83.44 95 ARG A CA 1
ATOM 753 C C . ARG A 1 95 ? 16.774 1.387 -28.837 1.00 83.44 95 ARG A C 1
ATOM 755 O O . ARG A 1 95 ? 17.600 1.779 -29.660 1.00 83.44 95 ARG A O 1
ATOM 762 N N . ILE A 1 96 ? 16.107 0.239 -28.961 1.00 87.81 96 ILE A N 1
ATOM 763 C CA . ILE A 1 96 ? 16.166 -0.625 -30.145 1.00 87.81 96 ILE A CA 1
ATOM 764 C C . ILE A 1 96 ? 15.696 0.164 -31.366 1.00 87.81 96 ILE A C 1
ATOM 766 O O . ILE A 1 96 ? 16.419 0.182 -32.351 1.00 87.81 96 ILE A O 1
ATOM 770 N N . GLU A 1 97 ? 14.590 0.912 -31.286 1.00 90.25 97 GLU A N 1
ATOM 771 C CA . GLU A 1 97 ? 14.107 1.738 -32.403 1.00 90.25 97 GLU A CA 1
ATOM 772 C C . GLU A 1 97 ? 15.169 2.748 -32.882 1.00 90.25 97 GLU A C 1
ATOM 774 O O . GLU A 1 97 ? 15.418 2.891 -34.083 1.00 90.25 97 GLU A O 1
ATOM 779 N N . VAL A 1 98 ? 15.848 3.427 -31.948 1.00 92.44 98 VAL A N 1
ATOM 780 C CA . VAL A 1 98 ? 16.942 4.360 -32.276 1.00 92.44 98 VAL A CA 1
ATOM 781 C C . VAL A 1 98 ? 18.135 3.633 -32.908 1.00 92.44 98 VAL A C 1
ATOM 783 O O . VAL A 1 98 ? 18.730 4.137 -33.865 1.00 92.44 98 VAL A O 1
ATOM 786 N N . ILE A 1 99 ? 18.502 2.459 -32.386 1.00 93.88 99 ILE A N 1
ATOM 787 C CA . ILE A 1 99 ? 19.607 1.650 -32.914 1.00 93.88 99 ILE A CA 1
ATOM 788 C C . ILE A 1 99 ? 19.278 1.135 -34.318 1.00 93.88 99 ILE A C 1
ATOM 790 O O . ILE A 1 99 ? 20.124 1.265 -35.200 1.00 93.88 99 ILE A O 1
ATOM 794 N N . SER A 1 100 ? 18.061 0.644 -34.555 1.00 92.50 100 SER A N 1
ATOM 795 C CA . SER A 1 100 ? 17.595 0.167 -35.860 1.00 92.50 100 SER A CA 1
ATOM 796 C C . SER A 1 100 ? 17.710 1.254 -36.927 1.00 92.50 100 SER A C 1
ATOM 798 O O . SER A 1 100 ? 18.361 1.035 -37.944 1.00 92.50 100 SER A O 1
ATOM 800 N N . LYS A 1 101 ? 17.244 2.481 -36.645 1.00 95.31 101 LYS A N 1
ATOM 801 C CA . LYS A 1 101 ? 17.408 3.622 -37.570 1.00 95.31 101 LYS A CA 1
ATOM 802 C C . LYS A 1 101 ? 18.877 3.905 -37.907 1.00 95.31 101 LYS A C 1
ATOM 804 O O . LYS A 1 101 ? 19.210 4.322 -39.017 1.00 95.31 101 LYS A O 1
ATOM 809 N N . LYS A 1 102 ? 19.783 3.699 -36.945 1.00 94.56 102 LYS A N 1
ATOM 810 C CA . LYS A 1 102 ? 21.224 3.900 -37.143 1.00 94.56 102 LYS A CA 1
ATOM 811 C C . LYS A 1 102 ? 21.863 2.767 -37.949 1.00 94.56 102 LYS A C 1
ATOM 813 O O . LYS A 1 102 ? 22.758 3.046 -38.745 1.00 94.56 102 LYS A O 1
ATOM 818 N N . ILE A 1 103 ? 21.408 1.528 -37.761 1.00 96.00 103 ILE A N 1
ATOM 819 C CA . ILE A 1 103 ? 21.800 0.371 -38.577 1.00 96.00 103 ILE A CA 1
ATOM 820 C C . ILE A 1 103 ? 21.404 0.625 -40.031 1.00 96.00 103 ILE A C 1
ATOM 822 O O . ILE A 1 103 ? 22.277 0.574 -40.894 1.00 96.00 103 ILE A O 1
ATOM 826 N N . ASP A 1 104 ? 20.154 1.021 -40.288 1.00 95.56 104 ASP A N 1
ATOM 827 C CA . ASP A 1 104 ? 19.659 1.321 -41.638 1.00 95.56 104 ASP A CA 1
ATOM 828 C C . ASP A 1 104 ? 20.518 2.389 -42.329 1.00 95.56 104 ASP A C 1
ATOM 830 O O . ASP A 1 104 ? 20.955 2.217 -43.467 1.00 95.56 104 ASP A O 1
ATOM 834 N N . SER A 1 105 ? 20.858 3.468 -41.613 1.00 96.06 105 SER A N 1
ATOM 835 C CA . SER A 1 105 ? 21.737 4.519 -42.140 1.00 96.06 105 SER A CA 1
ATOM 836 C C . SER A 1 105 ? 23.139 4.010 -42.499 1.00 96.06 105 SER A C 1
ATOM 838 O O . SER A 1 105 ? 23.712 4.451 -43.498 1.00 96.06 105 SER A O 1
ATOM 840 N N . PHE A 1 106 ? 23.714 3.097 -41.710 1.00 95.44 106 PHE A N 1
ATOM 841 C CA . PHE A 1 106 ? 25.009 2.493 -42.036 1.00 95.44 106 PHE A CA 1
ATOM 842 C C . PHE A 1 106 ? 24.918 1.500 -43.194 1.00 95.44 106 PHE A C 1
ATOM 844 O O . PHE A 1 106 ? 25.849 1.448 -43.994 1.00 95.44 106 PHE A O 1
ATOM 851 N N . MET A 1 107 ? 23.808 0.774 -43.326 1.00 93.88 107 MET A N 1
ATOM 852 C CA . MET A 1 107 ? 23.583 -0.140 -44.446 1.00 93.88 107 MET A CA 1
ATOM 853 C C . MET A 1 107 ? 23.441 0.601 -45.779 1.00 93.88 107 MET A C 1
ATOM 855 O O . MET A 1 107 ? 23.995 0.149 -46.777 1.00 93.88 107 MET A O 1
ATOM 859 N N . VAL A 1 108 ? 22.791 1.770 -45.797 1.00 95.56 108 VAL A N 1
ATOM 860 C CA . VAL A 1 108 ? 22.752 2.636 -46.991 1.00 95.56 108 VAL A CA 1
ATOM 861 C C . VAL A 1 108 ? 24.163 3.103 -47.370 1.00 95.56 108 VAL A C 1
ATOM 863 O O . VAL A 1 108 ? 24.588 2.918 -48.504 1.00 95.56 108 VAL A O 1
ATOM 866 N N . LYS A 1 109 ? 24.946 3.606 -46.403 1.00 94.19 109 LYS A N 1
ATOM 867 C CA . LYS A 1 109 ? 26.338 4.041 -46.648 1.00 94.19 109 LYS A CA 1
ATOM 868 C C . LYS A 1 109 ? 27.247 2.910 -47.126 1.00 94.19 109 LYS A C 1
ATOM 870 O O . LYS A 1 109 ? 28.160 3.150 -47.909 1.00 94.19 109 LYS A O 1
ATOM 875 N N . TYR A 1 110 ? 27.012 1.692 -46.647 1.00 94.75 110 TYR A N 1
ATOM 876 C CA . TYR A 1 110 ? 27.702 0.499 -47.124 1.00 94.75 110 TYR A CA 1
ATOM 877 C C . TYR A 1 110 ? 27.401 0.229 -48.606 1.00 94.75 110 TYR A C 1
ATOM 879 O O . TYR A 1 110 ? 28.333 0.023 -49.380 1.00 94.75 110 TYR A O 1
ATOM 887 N N . GLN A 1 111 ? 26.129 0.289 -49.016 1.00 92.94 111 GLN A N 1
ATOM 888 C CA . GLN A 1 111 ? 25.735 0.102 -50.418 1.00 92.94 111 GLN A CA 1
ATOM 889 C C . GLN A 1 111 ? 26.330 1.181 -51.335 1.00 92.94 111 GLN A C 1
ATOM 891 O O . GLN A 1 111 ? 26.857 0.852 -52.397 1.00 92.94 111 GLN A O 1
ATOM 896 N N . ASP A 1 112 ? 26.325 2.444 -50.900 1.00 93.50 112 ASP A N 1
ATOM 897 C CA . ASP A 1 112 ? 26.932 3.548 -51.654 1.00 93.50 112 ASP A CA 1
ATOM 898 C C . ASP A 1 112 ? 28.454 3.365 -51.809 1.00 93.50 112 ASP A C 1
ATOM 900 O O . ASP A 1 112 ? 29.005 3.570 -52.891 1.00 93.50 112 ASP A O 1
ATOM 904 N N . ALA A 1 113 ? 29.142 2.928 -50.746 1.00 92.75 113 ALA A N 1
ATOM 905 C CA . ALA A 1 113 ? 30.581 2.661 -50.773 1.00 92.75 113 ALA A CA 1
ATOM 906 C C . ALA A 1 113 ? 30.946 1.475 -51.684 1.00 92.75 113 ALA A C 1
ATOM 908 O O . ALA A 1 113 ? 31.965 1.540 -52.373 1.00 92.75 113 ALA A O 1
ATOM 909 N N . LEU A 1 114 ? 30.103 0.433 -51.742 1.00 92.00 114 LEU A N 1
ATOM 910 C CA . LEU A 1 114 ? 30.259 -0.676 -52.691 1.00 92.00 114 LEU A CA 1
ATOM 911 C C . LEU A 1 114 ? 30.115 -0.206 -54.141 1.00 92.00 114 LEU A C 1
ATOM 913 O O . LEU A 1 114 ? 30.931 -0.567 -54.986 1.00 92.00 114 LEU A O 1
ATOM 917 N N . ALA A 1 115 ? 29.104 0.616 -54.434 1.00 92.25 115 ALA A N 1
ATOM 918 C CA . ALA A 1 115 ? 28.892 1.155 -55.777 1.00 92.25 115 ALA A CA 1
ATOM 919 C C . ALA A 1 115 ? 30.038 2.082 -56.224 1.00 92.25 115 ALA A C 1
ATOM 921 O O . ALA A 1 115 ? 30.378 2.125 -57.406 1.00 92.25 115 ALA A O 1
ATOM 922 N N . ALA A 1 116 ? 30.654 2.795 -55.277 1.00 91.44 116 ALA A N 1
ATOM 923 C CA . ALA A 1 116 ? 31.807 3.662 -55.508 1.00 91.44 116 ALA A CA 1
ATOM 924 C C . ALA A 1 116 ? 33.166 2.931 -55.487 1.00 91.44 116 ALA A C 1
ATOM 926 O O . ALA A 1 116 ? 34.190 3.574 -55.713 1.00 91.44 116 ALA A O 1
ATOM 927 N N . ASN A 1 117 ? 33.190 1.617 -55.224 1.00 88.00 117 ASN A N 1
ATOM 928 C CA . ASN A 1 117 ? 34.402 0.803 -55.078 1.00 88.00 117 ASN A CA 1
ATOM 929 C C . ASN A 1 117 ? 35.402 1.386 -54.049 1.00 88.00 117 ASN A C 1
ATOM 931 O O . ASN A 1 117 ? 36.608 1.424 -54.286 1.00 88.00 117 ASN A O 1
ATOM 935 N N . SER A 1 118 ? 34.872 1.905 -52.935 1.00 87.06 118 SER A N 1
ATOM 936 C CA . SER A 1 118 ? 35.640 2.525 -51.848 1.00 87.06 118 SER A CA 1
ATOM 937 C C . SER A 1 118 ? 36.055 1.500 -50.787 1.00 87.06 118 SER A C 1
ATOM 939 O O . SER A 1 118 ? 35.244 0.667 -50.377 1.00 87.06 118 SER A O 1
ATOM 941 N N . ASP A 1 119 ? 37.275 1.634 -50.260 1.00 86.94 119 ASP A N 1
ATOM 942 C CA . ASP A 1 119 ? 37.819 0.802 -49.173 1.00 86.94 119 ASP A CA 1
ATOM 943 C C . ASP A 1 119 ? 37.055 0.960 -47.834 1.00 86.94 119 ASP A C 1
ATOM 945 O O . ASP A 1 119 ? 37.222 0.164 -46.908 1.00 86.94 119 ASP A O 1
ATOM 949 N N . ASP A 1 120 ? 36.181 1.966 -47.710 1.00 84.75 120 ASP A N 1
ATOM 950 C CA . ASP A 1 120 ? 35.416 2.247 -46.486 1.00 84.75 120 ASP A CA 1
ATOM 951 C C . ASP A 1 120 ? 34.216 1.304 -46.255 1.00 84.75 120 ASP A C 1
ATOM 953 O O . ASP A 1 120 ? 33.628 1.308 -45.163 1.00 84.75 120 ASP A O 1
ATOM 957 N N . ALA A 1 121 ? 33.832 0.500 -47.256 1.00 89.06 121 ALA A N 1
ATOM 958 C CA . ALA A 1 121 ? 32.641 -0.354 -47.211 1.00 89.06 121 ALA A CA 1
ATOM 959 C C . ALA A 1 121 ? 32.652 -1.307 -45.997 1.00 89.06 121 ALA A C 1
ATOM 961 O O . ALA A 1 121 ? 31.709 -1.321 -45.198 1.00 89.06 121 ALA A O 1
ATOM 962 N N . ASP A 1 122 ? 33.758 -2.019 -45.772 1.00 91.56 122 ASP A N 1
ATOM 963 C CA . ASP A 1 122 ? 33.901 -2.958 -44.650 1.00 91.56 122 ASP A CA 1
ATOM 964 C C . ASP A 1 122 ? 33.763 -2.270 -43.282 1.00 91.56 122 ASP A C 1
ATOM 966 O O . ASP A 1 122 ? 33.243 -2.841 -42.317 1.00 91.56 122 ASP A O 1
ATOM 970 N N . GLY A 1 123 ? 34.187 -1.006 -43.184 1.00 92.88 123 GLY A N 1
ATOM 971 C CA . GLY A 1 123 ? 34.050 -0.203 -41.973 1.00 92.88 123 GLY A CA 1
ATOM 972 C C . GLY A 1 123 ? 32.591 0.083 -41.614 1.00 92.88 123 GLY A C 1
ATOM 973 O O . GLY A 1 123 ? 32.235 0.068 -40.431 1.00 92.88 123 GLY A O 1
ATOM 974 N N . PHE A 1 124 ? 31.733 0.327 -42.609 1.00 93.69 124 PHE A N 1
ATOM 975 C CA . PHE A 1 124 ? 30.299 0.536 -42.395 1.00 93.69 124 PHE A CA 1
ATOM 976 C C . PHE A 1 124 ? 29.572 -0.760 -42.038 1.00 93.69 124 PHE A C 1
ATOM 978 O O . PHE A 1 124 ? 28.802 -0.755 -41.073 1.00 93.69 124 PHE A O 1
ATOM 985 N N . LEU A 1 125 ? 29.885 -1.865 -42.724 1.00 93.62 125 LEU A N 1
ATOM 986 C CA . LEU A 1 125 ? 29.315 -3.181 -42.428 1.00 93.62 125 LEU A CA 1
ATOM 987 C C . LEU A 1 125 ? 29.599 -3.597 -40.978 1.00 93.62 125 LEU A C 1
ATOM 989 O O . LEU A 1 125 ? 28.676 -3.876 -40.213 1.00 93.62 125 LEU A O 1
ATOM 993 N N . ARG A 1 126 ? 30.861 -3.506 -40.537 1.00 95.50 126 ARG A N 1
ATOM 994 C CA . ARG A 1 126 ? 31.243 -3.845 -39.154 1.00 95.50 126 ARG A CA 1
ATOM 995 C C . ARG A 1 126 ? 30.525 -2.993 -38.107 1.00 95.50 126 ARG A C 1
ATOM 997 O O . ARG A 1 126 ? 30.227 -3.472 -37.013 1.00 95.50 126 ARG A O 1
ATOM 1004 N N . ARG A 1 127 ? 30.262 -1.711 -38.390 1.00 94.56 127 ARG A N 1
ATOM 1005 C CA . ARG A 1 127 ? 29.509 -0.832 -37.472 1.00 94.56 127 ARG A CA 1
ATOM 1006 C C . ARG A 1 127 ? 28.042 -1.243 -37.385 1.00 94.56 127 ARG A C 1
ATOM 1008 O O . ARG A 1 127 ? 27.512 -1.263 -36.275 1.00 94.56 127 ARG A O 1
ATOM 1015 N N . ALA A 1 128 ? 27.419 -1.578 -38.515 1.00 94.81 128 ALA A N 1
ATOM 1016 C CA . ALA A 1 128 ? 26.050 -2.083 -38.554 1.00 94.81 128 ALA A CA 1
ATOM 1017 C C . ALA A 1 128 ? 25.925 -3.397 -37.766 1.00 94.81 128 ALA A C 1
ATOM 1019 O O . ALA A 1 128 ? 25.091 -3.489 -36.869 1.00 94.81 128 ALA A O 1
ATOM 1020 N N . GLU A 1 129 ? 26.825 -4.357 -37.990 1.00 95.38 129 GLU A N 1
ATOM 1021 C CA . GLU A 1 129 ? 26.850 -5.637 -37.267 1.00 95.38 129 GLU A CA 1
ATOM 1022 C C . GLU A 1 129 ? 27.045 -5.469 -35.753 1.00 95.38 129 GLU A C 1
ATOM 1024 O O . GLU A 1 129 ? 26.387 -6.132 -34.950 1.00 95.38 129 GLU A O 1
ATOM 1029 N N . ASN A 1 130 ? 27.939 -4.568 -35.333 1.00 95.62 130 ASN A N 1
ATOM 1030 C CA . ASN A 1 130 ? 28.148 -4.296 -33.911 1.00 95.62 130 ASN A CA 1
ATOM 1031 C C . ASN A 1 130 ? 26.905 -3.680 -33.257 1.00 95.62 130 ASN A C 1
ATOM 1033 O O . ASN A 1 130 ? 26.584 -4.021 -32.121 1.00 95.62 130 ASN A O 1
ATOM 1037 N N . LEU A 1 131 ? 26.198 -2.791 -33.960 1.00 94.69 131 LEU A N 1
ATOM 1038 C CA . LEU A 1 131 ? 24.939 -2.223 -33.479 1.00 94.69 131 LEU A CA 1
ATOM 1039 C C . LEU A 1 131 ? 23.814 -3.264 -33.453 1.00 94.69 131 LEU A C 1
ATOM 1041 O O . LEU A 1 131 ? 23.043 -3.272 -32.496 1.00 94.69 131 LEU A O 1
ATOM 1045 N N . GLN A 1 132 ? 23.766 -4.173 -34.431 1.00 95.12 132 GLN A N 1
ATOM 1046 C CA . GLN A 1 132 ? 22.809 -5.281 -34.457 1.00 95.12 132 GLN A CA 1
ATOM 1047 C C . GLN A 1 132 ? 22.971 -6.175 -33.225 1.00 95.12 132 GLN A C 1
ATOM 1049 O O . GLN A 1 132 ? 22.001 -6.418 -32.518 1.00 95.12 132 GLN A O 1
ATOM 1054 N N . LYS A 1 133 ? 24.207 -6.548 -32.867 1.00 95.50 133 LYS A N 1
ATOM 1055 C CA . LYS A 1 133 ? 24.481 -7.321 -31.639 1.00 95.50 133 LYS A CA 1
ATOM 1056 C C . LYS A 1 133 ? 23.981 -6.625 -30.369 1.00 95.50 133 LYS A C 1
ATOM 1058 O O . LYS A 1 133 ? 23.553 -7.291 -29.428 1.00 95.50 133 LYS A O 1
ATOM 1063 N N . VAL A 1 134 ? 24.048 -5.291 -30.315 1.00 93.69 134 VAL A N 1
ATOM 1064 C CA . VAL A 1 134 ? 23.505 -4.514 -29.187 1.00 93.69 134 VAL A CA 1
ATOM 1065 C C . VAL A 1 134 ? 21.976 -4.547 -29.193 1.00 93.69 134 VAL A C 1
ATOM 1067 O O . VAL A 1 134 ? 21.387 -4.726 -28.130 1.00 93.69 134 VAL A O 1
ATOM 1070 N N . ALA A 1 135 ? 21.336 -4.407 -30.358 1.00 91.88 135 ALA A N 1
ATOM 1071 C CA . ALA A 1 135 ? 19.883 -4.505 -30.491 1.00 91.88 135 ALA A CA 1
ATOM 1072 C C . ALA A 1 135 ? 19.364 -5.894 -30.083 1.00 91.88 135 ALA A C 1
ATOM 1074 O O . ALA A 1 135 ? 18.449 -5.975 -29.267 1.00 91.88 135 ALA A O 1
ATOM 1075 N N . ASP A 1 136 ? 20.004 -6.967 -30.553 1.00 92.75 136 ASP A N 1
ATOM 1076 C CA . ASP A 1 136 ? 19.636 -8.351 -30.229 1.00 92.75 136 ASP A CA 1
ATOM 1077 C C . ASP A 1 136 ? 19.730 -8.608 -28.718 1.00 92.75 136 ASP A C 1
ATOM 1079 O O . ASP A 1 136 ? 18.825 -9.178 -28.105 1.00 92.75 136 ASP A O 1
ATOM 1083 N N . ARG A 1 137 ? 20.804 -8.121 -28.080 1.00 90.00 137 ARG A N 1
ATOM 1084 C CA . ARG A 1 137 ? 20.963 -8.212 -26.625 1.00 90.00 137 ARG A CA 1
ATOM 1085 C C . ARG A 1 137 ? 19.850 -7.467 -25.886 1.00 90.00 137 ARG A C 1
ATOM 1087 O O . ARG A 1 137 ? 19.270 -8.020 -24.955 1.00 90.00 137 ARG A O 1
ATOM 1094 N N . LEU A 1 138 ? 19.540 -6.236 -26.296 1.00 86.88 138 LEU A N 1
ATOM 1095 C CA . LEU A 1 138 ? 18.464 -5.446 -25.689 1.00 86.88 138 LEU A CA 1
ATOM 1096 C C . LEU A 1 138 ? 17.092 -6.099 -25.891 1.00 86.88 138 LEU A C 1
ATOM 1098 O O . LEU A 1 138 ? 16.238 -5.983 -25.018 1.00 86.88 138 LEU A O 1
ATOM 1102 N N . GLN A 1 139 ? 16.879 -6.802 -27.005 1.00 84.81 139 GLN A N 1
ATOM 1103 C CA . GLN A 1 139 ? 15.629 -7.505 -27.283 1.00 84.81 139 GLN A CA 1
ATOM 1104 C C . GLN A 1 139 ? 15.432 -8.695 -26.336 1.00 84.81 139 GLN A C 1
ATOM 1106 O O . GLN A 1 139 ? 14.335 -8.889 -25.813 1.00 84.81 139 GLN A O 1
ATOM 1111 N N . VAL A 1 140 ? 16.498 -9.453 -26.059 1.00 86.25 140 VAL A N 1
ATOM 1112 C CA . VAL A 1 140 ? 16.478 -10.535 -25.061 1.00 86.25 140 VAL A CA 1
ATOM 1113 C C . VAL A 1 140 ? 16.250 -9.979 -23.653 1.00 86.25 140 VAL A C 1
ATOM 1115 O O . VAL A 1 140 ? 15.430 -10.517 -22.911 1.00 86.25 140 VAL A O 1
ATOM 1118 N N . GLU A 1 141 ? 16.921 -8.879 -23.295 1.00 80.19 141 GLU A N 1
ATOM 1119 C CA . GLU A 1 141 ? 16.734 -8.206 -22.001 1.00 80.19 141 GLU A CA 1
ATOM 1120 C C . GLU A 1 141 ? 15.292 -7.687 -21.833 1.00 80.19 141 GLU A C 1
ATOM 1122 O O . GLU A 1 141 ? 14.684 -7.904 -20.787 1.00 80.19 141 GLU A O 1
ATOM 1127 N N . ALA A 1 142 ? 14.706 -7.082 -22.872 1.00 76.12 142 ALA A N 1
ATOM 1128 C CA . ALA A 1 142 ? 13.317 -6.616 -22.868 1.00 76.12 142 ALA A CA 1
ATOM 1129 C C . ALA A 1 142 ? 12.311 -7.771 -22.717 1.00 76.12 142 ALA A C 1
ATOM 1131 O O . ALA A 1 142 ? 11.346 -7.664 -21.957 1.00 76.12 142 ALA A O 1
ATOM 1132 N N . ALA A 1 143 ? 12.541 -8.888 -23.416 1.00 74.50 143 ALA A N 1
ATOM 1133 C CA . ALA A 1 143 ? 11.688 -10.070 -23.331 1.00 74.50 143 ALA A CA 1
ATOM 1134 C C . ALA A 1 143 ? 11.731 -10.703 -21.932 1.00 74.50 143 ALA A C 1
ATOM 1136 O O . ALA A 1 143 ? 10.676 -10.994 -21.365 1.00 74.50 143 ALA A O 1
ATOM 1137 N N . ALA A 1 144 ? 12.923 -10.850 -21.346 1.00 70.50 144 ALA A N 1
ATOM 1138 C CA . ALA A 1 144 ? 13.086 -11.357 -19.984 1.00 70.50 144 ALA A CA 1
ATOM 1139 C C . ALA A 1 144 ? 12.381 -10.454 -18.958 1.00 70.50 144 ALA A C 1
ATOM 1141 O O . ALA A 1 144 ? 11.615 -10.930 -18.124 1.00 70.50 144 ALA A O 1
ATOM 1142 N N . ALA A 1 145 ? 12.552 -9.138 -19.086 1.00 66.75 145 ALA A N 1
ATOM 1143 C CA . ALA A 1 145 ? 11.943 -8.175 -18.182 1.00 66.75 145 ALA A CA 1
ATOM 1144 C C . ALA A 1 145 ? 10.400 -8.171 -18.257 1.00 66.75 145 ALA A C 1
ATOM 1146 O O . ALA A 1 145 ? 9.725 -8.009 -17.241 1.00 66.75 145 ALA A O 1
ATOM 1147 N N . SER A 1 146 ? 9.821 -8.414 -19.440 1.00 65.31 146 SER A N 1
ATOM 1148 C CA . SER A 1 146 ? 8.364 -8.529 -19.610 1.00 65.31 146 SER A CA 1
ATOM 1149 C C . SER A 1 146 ? 7.753 -9.752 -18.908 1.00 65.31 146 SER A C 1
ATOM 1151 O O . SER A 1 146 ? 6.624 -9.682 -18.418 1.00 65.31 146 SER A O 1
ATOM 1153 N N . GLN A 1 147 ? 8.494 -10.863 -18.814 1.00 64.06 147 GLN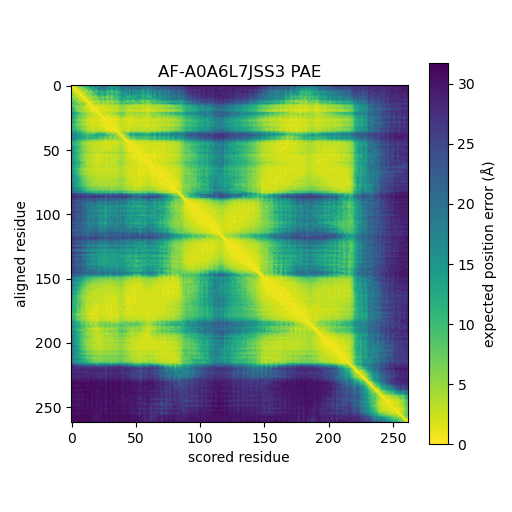 A N 1
ATOM 1154 C CA . GLN A 1 147 ? 8.022 -12.083 -18.149 1.00 64.06 147 GLN A CA 1
ATOM 1155 C C . GLN A 1 147 ? 7.958 -11.912 -16.625 1.00 64.06 147 GLN A C 1
ATOM 1157 O O . GLN A 1 147 ? 7.001 -12.366 -15.994 1.00 64.06 147 GLN A O 1
ATOM 1162 N N . ASP A 1 148 ? 8.912 -11.185 -16.042 1.00 66.50 148 ASP A N 1
ATOM 1163 C CA . ASP A 1 148 ? 8.945 -10.913 -14.602 1.00 66.50 148 ASP A CA 1
ATOM 1164 C C . ASP A 1 148 ? 7.832 -9.943 -14.154 1.00 66.50 148 ASP A C 1
ATOM 1166 O O . ASP A 1 148 ? 7.322 -10.047 -13.033 1.00 66.50 148 ASP A O 1
ATOM 1170 N N . ALA A 1 149 ? 7.385 -9.039 -15.037 1.00 70.06 149 ALA A N 1
ATOM 1171 C CA . ALA A 1 149 ? 6.328 -8.064 -14.746 1.00 70.06 149 ALA A CA 1
ATOM 1172 C C . ALA A 1 149 ? 5.010 -8.726 -14.303 1.00 70.06 149 ALA A C 1
ATOM 1174 O O . ALA A 1 149 ? 4.404 -8.327 -13.303 1.00 70.06 149 ALA A O 1
ATOM 1175 N N . VAL A 1 150 ? 4.577 -9.768 -15.023 1.00 73.56 150 VAL A N 1
ATOM 1176 C CA . VAL A 1 150 ? 3.321 -10.481 -14.738 1.00 73.56 150 VAL A CA 1
ATOM 1177 C C . VAL A 1 150 ? 3.391 -11.179 -13.382 1.00 73.56 150 VAL A C 1
ATOM 1179 O O . VAL A 1 150 ? 2.431 -11.133 -12.610 1.00 73.56 150 VAL A O 1
ATOM 1182 N N . LEU A 1 151 ? 4.536 -11.781 -13.053 1.00 78.88 151 LEU A N 1
ATOM 1183 C CA . LEU A 1 151 ? 4.728 -12.447 -11.768 1.00 78.88 151 LEU A CA 1
ATOM 1184 C C . LEU A 1 151 ? 4.657 -11.449 -10.604 1.00 78.88 151 LEU A C 1
ATOM 1186 O O . LEU A 1 151 ? 3.974 -11.716 -9.611 1.00 78.88 151 LEU A O 1
ATOM 1190 N N . TYR A 1 152 ? 5.295 -10.280 -10.730 1.00 80.06 152 TYR A N 1
ATOM 1191 C CA . TYR A 1 152 ? 5.206 -9.229 -9.713 1.00 80.06 152 TYR A CA 1
ATOM 1192 C C . TYR A 1 152 ? 3.783 -8.708 -9.528 1.00 80.06 152 TYR A C 1
ATOM 1194 O O . TYR A 1 152 ? 3.354 -8.515 -8.387 1.00 80.06 152 TYR A O 1
ATOM 1202 N N . LEU A 1 153 ? 3.034 -8.549 -10.622 1.00 83.06 153 LEU A N 1
ATOM 1203 C CA . LEU A 1 153 ? 1.634 -8.145 -10.575 1.00 83.06 153 LEU A CA 1
ATOM 1204 C C . LEU A 1 153 ? 0.784 -9.168 -9.808 1.00 83.06 153 LEU A C 1
ATOM 1206 O O . LEU A 1 153 ? 0.081 -8.799 -8.868 1.00 83.06 153 LEU A O 1
ATOM 1210 N N . VAL A 1 154 ? 0.885 -10.456 -10.154 1.00 86.81 154 VAL A N 1
ATOM 1211 C CA . VAL A 1 154 ? 0.110 -11.528 -9.504 1.00 86.81 154 VAL A CA 1
ATOM 1212 C C . VAL A 1 154 ? 0.454 -11.638 -8.020 1.00 86.81 154 VAL A C 1
ATOM 1214 O O . VAL A 1 154 ? -0.451 -11.658 -7.184 1.00 86.81 154 VAL A O 1
ATOM 1217 N N . ILE A 1 155 ? 1.744 -11.649 -7.668 1.00 86.62 155 ILE A N 1
ATOM 1218 C CA . ILE A 1 155 ? 2.183 -11.691 -6.265 1.00 86.62 155 ILE A CA 1
ATOM 1219 C C . ILE A 1 155 ? 1.669 -10.464 -5.506 1.00 86.62 155 ILE A C 1
ATOM 1221 O O . ILE A 1 155 ? 1.167 -10.605 -4.391 1.00 86.62 155 ILE A O 1
ATOM 1225 N N . GLY A 1 156 ? 1.759 -9.274 -6.107 1.00 88.81 156 GLY A N 1
ATOM 1226 C CA . GLY A 1 156 ? 1.264 -8.034 -5.518 1.00 88.81 156 GLY A CA 1
ATOM 1227 C C . GLY A 1 156 ? -0.238 -8.078 -5.232 1.00 88.81 156 GLY A C 1
ATOM 1228 O O . GLY A 1 156 ? -0.652 -7.751 -4.121 1.00 88.81 156 GLY A O 1
ATOM 1229 N N . VAL A 1 157 ? -1.052 -8.548 -6.188 1.00 92.56 157 VAL A N 1
ATOM 1230 C CA . VAL A 1 157 ? -2.511 -8.690 -6.017 1.00 92.56 157 VAL A CA 1
ATOM 1231 C C . VAL A 1 157 ? -2.832 -9.688 -4.906 1.00 92.56 157 VAL A C 1
ATOM 1233 O O . VAL A 1 157 ? -3.607 -9.371 -4.003 1.00 92.56 157 VAL A O 1
ATOM 1236 N N . VAL A 1 158 ? -2.227 -10.879 -4.941 1.00 95.38 158 VAL A N 1
ATOM 1237 C CA . VAL A 1 158 ? -2.473 -11.928 -3.939 1.00 95.38 158 VAL A CA 1
ATOM 1238 C C . VAL A 1 158 ? -2.089 -11.441 -2.543 1.00 95.38 158 VAL A C 1
ATOM 1240 O O . VAL A 1 158 ? -2.869 -11.593 -1.604 1.00 95.38 158 VAL A O 1
ATOM 1243 N N . MET A 1 159 ? -0.925 -10.801 -2.408 1.00 95.25 159 MET A N 1
ATOM 1244 C CA . MET A 1 159 ? -0.466 -10.229 -1.143 1.00 95.25 159 MET A CA 1
ATOM 1245 C C . MET A 1 159 ? -1.414 -9.134 -0.644 1.00 95.25 159 MET A C 1
ATOM 1247 O O . MET A 1 159 ? -1.768 -9.125 0.533 1.00 95.25 159 MET A O 1
ATOM 1251 N N . PHE A 1 160 ? -1.866 -8.239 -1.525 1.00 95.44 160 PHE A N 1
ATOM 1252 C CA . PHE A 1 160 ? -2.789 -7.166 -1.158 1.00 95.44 160 PHE A CA 1
ATOM 1253 C C . PHE A 1 160 ? -4.133 -7.715 -0.661 1.00 95.44 160 PHE A C 1
ATOM 1255 O O . PHE A 1 160 ? -4.613 -7.310 0.398 1.00 95.44 160 PHE A O 1
ATOM 1262 N N . ILE A 1 161 ? -4.714 -8.689 -1.370 1.00 96.69 161 ILE A N 1
ATOM 1263 C CA . ILE A 1 161 ? -5.964 -9.346 -0.961 1.00 96.69 161 ILE A CA 1
ATOM 1264 C C . ILE A 1 161 ? -5.780 -10.070 0.378 1.00 96.69 161 ILE A C 1
ATOM 1266 O O . ILE A 1 161 ? -6.615 -9.924 1.271 1.00 96.69 161 ILE A O 1
ATOM 1270 N N . ALA A 1 162 ? -4.676 -10.803 0.552 1.00 96.75 162 ALA A N 1
ATOM 1271 C CA . ALA A 1 162 ? -4.373 -11.489 1.805 1.00 96.75 162 ALA A CA 1
ATOM 1272 C C . ALA A 1 162 ? -4.282 -10.507 2.985 1.00 96.75 162 ALA A C 1
ATOM 1274 O O . ALA A 1 162 ? -4.839 -10.774 4.051 1.00 96.75 162 ALA A O 1
ATOM 1275 N N . LEU A 1 163 ? -3.657 -9.341 2.783 1.00 96.88 163 LEU A N 1
ATOM 1276 C CA . LEU A 1 163 ? -3.610 -8.279 3.788 1.00 96.88 163 LEU A CA 1
ATOM 1277 C C . LEU A 1 163 ? -5.004 -7.736 4.117 1.00 96.88 163 LEU A C 1
ATOM 1279 O O . LEU A 1 163 ? -5.302 -7.567 5.297 1.00 96.88 163 LEU A O 1
ATOM 1283 N N . ARG A 1 164 ? -5.884 -7.528 3.126 1.00 96.19 164 ARG A N 1
ATOM 1284 C CA . ARG A 1 164 ? -7.268 -7.077 3.376 1.00 96.19 164 ARG A CA 1
ATOM 1285 C C . ARG A 1 164 ? -8.073 -8.080 4.191 1.00 96.19 164 ARG A C 1
ATOM 1287 O O . ARG A 1 164 ? -8.761 -7.698 5.137 1.00 96.19 164 ARG A O 1
ATOM 1294 N N . VAL A 1 165 ? -7.949 -9.366 3.875 1.00 96.56 165 VAL A N 1
ATOM 1295 C CA . VAL A 1 165 ? -8.598 -10.432 4.649 1.00 96.56 165 VAL A CA 1
ATOM 1296 C C . VAL A 1 165 ? -8.056 -10.460 6.079 1.00 96.56 165 VAL A C 1
ATOM 1298 O O . VAL A 1 165 ? -8.832 -10.486 7.035 1.00 96.56 165 VAL A O 1
ATOM 1301 N N . PHE A 1 166 ? -6.735 -10.386 6.247 1.00 95.81 166 PHE A N 1
ATOM 1302 C CA . PHE A 1 166 ? -6.112 -10.381 7.569 1.00 95.81 166 PHE A CA 1
ATOM 1303 C C . PHE A 1 166 ? -6.516 -9.156 8.406 1.00 95.81 166 PHE A C 1
ATOM 1305 O O . PHE A 1 166 ? -6.860 -9.304 9.577 1.00 95.81 166 PHE A O 1
ATOM 1312 N N . GLN A 1 167 ? -6.553 -7.960 7.811 1.00 96.31 167 GLN A N 1
ATOM 1313 C CA . GLN A 1 167 ? -7.063 -6.744 8.455 1.00 96.31 167 GLN A CA 1
ATOM 1314 C C . GLN A 1 167 ? -8.503 -6.924 8.939 1.00 96.31 167 GLN A C 1
ATOM 1316 O O . GLN A 1 167 ? -8.815 -6.523 10.060 1.00 96.31 167 GLN A O 1
ATOM 1321 N N . GLY A 1 168 ? -9.358 -7.558 8.129 1.00 96.06 168 GLY A N 1
ATOM 1322 C CA . GLY A 1 168 ? -10.742 -7.861 8.487 1.00 96.06 168 GLY A CA 1
ATOM 1323 C C . GLY A 1 168 ? -10.859 -8.687 9.767 1.00 96.06 168 GLY A C 1
ATOM 1324 O O . GLY A 1 168 ? -11.653 -8.338 10.640 1.00 96.06 168 GLY A O 1
ATOM 1325 N N . PHE A 1 169 ? -10.038 -9.729 9.922 1.00 95.00 169 PHE A N 1
ATOM 1326 C CA . PHE A 1 169 ? -10.043 -10.560 11.133 1.00 95.00 169 PHE A CA 1
ATOM 1327 C C . PHE A 1 169 ? -9.364 -9.896 12.339 1.00 95.00 169 PHE A C 1
ATOM 1329 O O . PHE A 1 169 ? -9.800 -10.036 13.479 1.00 95.00 169 PHE A O 1
ATOM 1336 N N . TYR A 1 170 ? -8.289 -9.147 12.104 1.00 94.81 170 TYR A N 1
ATOM 1337 C CA . TYR A 1 170 ? -7.463 -8.594 13.177 1.00 94.81 170 TYR A CA 1
ATOM 1338 C C . TYR A 1 170 ? -8.020 -7.297 13.786 1.00 94.81 170 TYR A C 1
ATOM 1340 O O . TYR A 1 170 ? -7.734 -6.958 14.937 1.00 94.81 170 TYR A O 1
ATOM 1348 N N . ALA A 1 171 ? -8.827 -6.559 13.025 1.00 95.81 171 ALA A N 1
ATOM 1349 C CA . ALA A 1 171 ? -9.351 -5.250 13.396 1.00 95.81 171 ALA A CA 1
ATOM 1350 C C . ALA A 1 171 ? -10.140 -5.246 14.712 1.00 95.81 171 ALA A C 1
ATOM 1352 O O . ALA A 1 171 ? -9.841 -4.455 15.609 1.00 95.81 171 ALA A O 1
ATOM 1353 N N . ASN A 1 172 ? -11.124 -6.137 14.849 1.00 95.38 172 ASN A N 1
ATOM 1354 C CA . ASN A 1 172 ? -11.970 -6.174 16.042 1.00 95.38 172 ASN A CA 1
ATOM 1355 C C . ASN A 1 172 ? -11.168 -6.559 17.291 1.00 95.38 172 ASN A C 1
ATOM 1357 O O . ASN A 1 172 ? -11.379 -5.955 18.335 1.00 95.38 172 ASN A O 1
ATOM 1361 N N . MET A 1 173 ? -10.193 -7.469 17.169 1.00 92.81 173 MET A N 1
ATOM 1362 C CA . MET A 1 173 ? -9.301 -7.840 18.276 1.00 92.81 173 MET A CA 1
ATOM 1363 C C . MET A 1 173 ? -8.522 -6.631 18.800 1.00 92.81 173 MET A C 1
ATOM 1365 O O . MET A 1 173 ? -8.411 -6.426 20.005 1.00 92.81 173 MET A O 1
ATOM 1369 N N . LYS A 1 174 ? -7.995 -5.791 17.901 1.00 94.75 174 LYS A N 1
ATOM 1370 C CA . LYS A 1 174 ? -7.263 -4.588 18.314 1.00 94.75 174 LYS A CA 1
ATOM 1371 C C . LYS A 1 174 ? -8.150 -3.493 18.869 1.00 94.75 174 LYS A C 1
ATOM 1373 O O . LYS A 1 174 ? -7.721 -2.789 19.781 1.00 94.75 174 LYS A O 1
ATOM 1378 N N . TYR A 1 175 ? -9.365 -3.360 18.357 1.00 95.12 175 TYR A N 1
ATOM 1379 C CA . TYR A 1 175 ? -10.305 -2.389 18.896 1.00 95.12 175 TYR A CA 1
ATOM 1380 C C . TYR A 1 175 ? -10.836 -2.796 20.272 1.00 95.12 175 TYR A C 1
ATOM 1382 O O . TYR A 1 175 ? -10.994 -1.947 21.140 1.00 95.12 175 TYR A O 1
ATOM 1390 N N . GLU A 1 176 ? -11.013 -4.096 20.499 1.00 94.56 176 GLU A N 1
ATOM 1391 C CA . GLU A 1 176 ? -11.366 -4.657 21.801 1.00 94.56 176 GLU A CA 1
ATOM 1392 C C . GLU A 1 176 ? -10.252 -4.429 22.834 1.00 94.56 176 GLU A C 1
ATOM 1394 O O . GLU A 1 176 ? -10.516 -3.942 23.932 1.00 94.56 176 GLU A O 1
ATOM 1399 N N . SER A 1 177 ? -8.987 -4.645 22.457 1.00 91.81 177 SER A N 1
ATOM 1400 C CA . SER A 1 177 ? -7.862 -4.332 23.348 1.00 91.81 177 SER A CA 1
ATOM 1401 C C . SER A 1 177 ? -7.828 -2.845 23.724 1.00 91.81 177 SER A C 1
ATOM 1403 O O . SER A 1 177 ? -7.587 -2.504 24.880 1.00 91.81 177 SER A O 1
ATOM 1405 N N . GLN A 1 178 ? -8.112 -1.953 22.766 1.00 93.75 178 GLN A N 1
ATOM 1406 C CA . GLN A 1 178 ? -8.216 -0.517 23.032 1.00 93.75 178 GLN A CA 1
ATOM 1407 C C . GLN A 1 178 ? -9.396 -0.188 23.955 1.00 93.75 178 GLN A C 1
ATOM 1409 O O . GLN A 1 178 ? -9.249 0.658 24.832 1.00 93.75 178 GLN A O 1
ATOM 1414 N N . TYR A 1 179 ? -10.529 -0.875 23.803 1.00 93.94 179 TYR A N 1
ATOM 1415 C CA . TYR A 1 179 ? -11.675 -0.750 24.701 1.00 93.94 179 TYR A CA 1
ATOM 1416 C C . TYR A 1 179 ? -11.326 -1.147 26.141 1.00 93.94 179 TYR A C 1
ATOM 1418 O O . TYR A 1 179 ? -11.681 -0.431 27.075 1.00 93.94 179 TYR A O 1
ATOM 1426 N N . ILE A 1 180 ? -10.583 -2.241 26.346 1.00 92.00 180 ILE A N 1
ATOM 1427 C CA . ILE A 1 180 ? -10.118 -2.631 27.687 1.00 92.00 180 ILE A CA 1
ATOM 1428 C C . ILE A 1 180 ? -9.243 -1.531 28.296 1.00 92.00 180 ILE A C 1
ATOM 1430 O O . ILE A 1 180 ? -9.448 -1.161 29.450 1.00 92.00 180 ILE A O 1
ATOM 1434 N N . THR A 1 181 ? -8.291 -0.988 27.531 1.00 91.31 181 THR A N 1
ATOM 1435 C CA . THR A 1 181 ? -7.440 0.111 28.010 1.00 91.31 181 THR A CA 1
ATOM 1436 C C . THR A 1 181 ? -8.258 1.363 28.310 1.00 91.31 181 THR A C 1
ATOM 1438 O O . THR A 1 181 ? -8.036 1.998 29.334 1.00 91.31 181 THR A O 1
ATOM 1441 N N . TRP 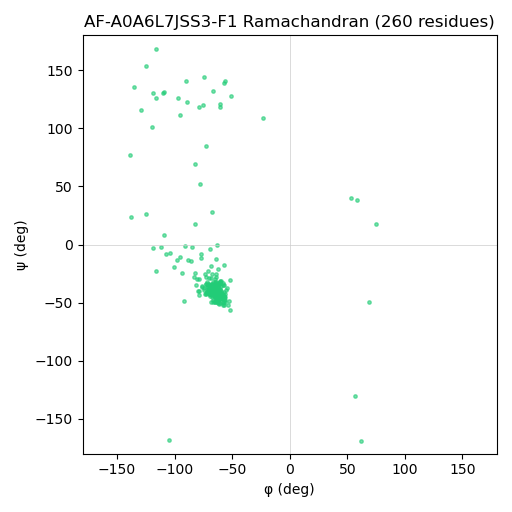A 1 182 ? -9.233 1.693 27.462 1.00 94.06 182 TRP A N 1
ATOM 1442 C CA . TRP A 1 182 ? -10.134 2.819 27.687 1.00 94.06 182 TRP A CA 1
ATOM 1443 C C . TRP A 1 182 ? -10.945 2.651 28.972 1.00 94.06 182 TRP A C 1
ATOM 1445 O O . TRP A 1 182 ? -11.038 3.594 29.744 1.00 94.06 182 TRP A O 1
ATOM 1455 N N . ARG A 1 183 ? -11.458 1.449 29.265 1.00 91.44 183 ARG A N 1
ATOM 1456 C CA . ARG A 1 183 ? -12.160 1.193 30.534 1.00 91.44 183 ARG A CA 1
ATOM 1457 C C . ARG A 1 183 ? -11.280 1.413 31.764 1.00 91.44 183 ARG A C 1
ATOM 1459 O O . ARG A 1 183 ? -11.799 1.781 32.811 1.00 91.44 183 ARG A O 1
ATOM 1466 N N . ALA A 1 184 ? -9.977 1.156 31.655 1.00 90.62 184 ALA A N 1
ATOM 1467 C CA . ALA A 1 184 ? -9.033 1.396 32.742 1.00 90.62 184 ALA A CA 1
ATOM 1468 C C . ALA A 1 184 ? -8.652 2.883 32.860 1.00 90.62 184 ALA A C 1
ATOM 1470 O O . ALA A 1 184 ? -8.534 3.397 33.969 1.00 90.62 184 ALA A O 1
ATOM 1471 N N . GLU A 1 185 ? -8.465 3.573 31.731 1.00 91.12 185 GLU A N 1
ATOM 1472 C CA . GLU A 1 185 ? -8.029 4.974 31.675 1.00 91.12 185 GLU A CA 1
ATOM 1473 C C . GLU A 1 185 ? -8.804 5.771 30.600 1.00 91.12 185 GLU A C 1
ATOM 1475 O O . GLU A 1 185 ? -8.258 6.058 29.525 1.00 91.12 185 GLU A O 1
ATOM 1480 N N . PRO A 1 186 ? -10.065 6.174 30.870 1.00 85.69 186 PRO A N 1
ATOM 1481 C CA . PRO A 1 186 ? -10.938 6.764 29.851 1.00 85.69 186 PRO A CA 1
ATOM 1482 C C . PRO A 1 186 ? -10.395 8.056 29.236 1.00 85.69 186 PRO A C 1
ATOM 1484 O O . PRO A 1 186 ? -10.574 8.304 28.046 1.00 85.69 186 PRO A O 1
ATOM 1487 N N . GLU A 1 187 ? -9.686 8.861 30.029 1.00 84.88 187 GLU A N 1
ATOM 1488 C CA . GLU A 1 187 ? -9.153 10.160 29.607 1.00 84.88 187 GLU A CA 1
ATOM 1489 C C . GLU A 1 187 ? -7.985 10.051 28.614 1.00 84.88 187 GLU A C 1
ATOM 1491 O O . GLU A 1 187 ? -7.716 10.994 27.870 1.00 84.88 187 GLU A O 1
ATOM 1496 N N . LYS A 1 188 ? -7.276 8.913 28.581 1.00 84.94 188 LYS A N 1
ATOM 1497 C CA . LYS A 1 188 ? -6.061 8.750 27.762 1.00 84.94 188 LYS A CA 1
ATOM 1498 C C . LYS A 1 188 ? -6.306 8.054 26.431 1.00 84.94 188 LYS A C 1
ATOM 1500 O O . LYS A 1 188 ? -5.425 8.063 25.568 1.00 84.94 188 LYS A O 1
ATOM 1505 N N . VAL A 1 189 ? -7.467 7.427 26.251 1.00 87.88 189 VAL A N 1
ATOM 1506 C CA . VAL A 1 189 ? -7.741 6.597 25.077 1.00 87.88 189 VAL A CA 1
ATOM 1507 C C . VAL A 1 189 ? -8.756 7.262 24.164 1.00 87.88 189 VAL A C 1
ATOM 1509 O O . VAL A 1 189 ? -9.826 7.700 24.571 1.00 87.88 189 VAL A O 1
ATOM 1512 N N . LEU A 1 190 ? -8.410 7.304 22.881 1.00 88.25 190 LEU A N 1
ATOM 1513 C CA . LEU A 1 190 ? -9.278 7.818 21.835 1.00 88.25 190 LEU A CA 1
ATOM 1514 C C . LEU A 1 190 ? -10.499 6.909 21.651 1.00 88.25 190 LEU A C 1
ATOM 1516 O O . LEU A 1 190 ? -10.357 5.699 21.488 1.00 88.25 190 LEU A O 1
ATOM 1520 N N . THR A 1 191 ? -11.682 7.513 21.596 1.00 88.81 191 THR A N 1
ATOM 1521 C CA . THR A 1 191 ? -12.958 6.820 21.384 1.00 88.81 191 THR A CA 1
ATOM 1522 C C . THR A 1 191 ? -13.622 7.243 20.076 1.00 88.81 191 THR A C 1
ATOM 1524 O O . THR A 1 191 ? -13.191 8.206 19.418 1.00 88.81 191 THR A O 1
ATOM 1527 N N . GLY A 1 192 ? -14.658 6.494 19.693 1.00 89.31 192 GLY A N 1
ATOM 1528 C CA . GLY A 1 192 ? -15.573 6.809 18.603 1.00 89.31 192 GLY A CA 1
ATOM 1529 C C . GLY A 1 192 ? -14.948 6.908 17.211 1.00 89.31 192 GLY A C 1
ATOM 1530 O O . GLY A 1 192 ? -13.791 6.551 16.966 1.00 89.31 192 GLY A O 1
ATOM 1531 N N . LEU A 1 193 ? -15.750 7.425 16.277 1.00 89.12 193 LEU A N 1
ATOM 1532 C CA . LEU A 1 193 ? -15.311 7.785 14.931 1.00 89.12 193 LEU A CA 1
ATOM 1533 C C . LEU A 1 193 ? -15.001 9.278 14.862 1.00 89.12 193 LEU A C 1
ATOM 1535 O O . LEU A 1 193 ? -15.862 10.108 15.147 1.00 89.12 193 LEU A O 1
ATOM 1539 N N . GLN A 1 194 ? -13.796 9.624 14.412 1.00 90.44 194 GLN A N 1
ATOM 1540 C CA . GLN A 1 194 ? -13.434 11.011 14.127 1.00 90.44 194 GLN A CA 1
ATOM 1541 C C . GLN A 1 194 ? -12.817 11.144 12.735 1.00 90.44 194 GLN A C 1
ATOM 1543 O O . GLN A 1 194 ? -11.716 10.660 12.470 1.00 90.44 194 GLN A O 1
ATOM 1548 N N . TRP A 1 195 ? -13.506 11.871 11.855 1.00 89.69 195 TRP A N 1
ATOM 1549 C CA . TRP A 1 195 ? -13.077 12.087 10.470 1.00 89.69 195 TRP A CA 1
ATOM 1550 C C . TRP A 1 195 ? -11.780 12.892 10.347 1.00 89.69 195 TRP A C 1
ATOM 1552 O O . TRP A 1 195 ? -10.982 12.617 9.454 1.00 89.69 195 TRP A O 1
ATOM 1562 N N . ASN A 1 196 ? -11.494 13.797 11.288 1.00 90.06 196 ASN A N 1
ATOM 1563 C CA . ASN A 1 196 ? -10.237 14.559 11.309 1.00 90.06 196 ASN A CA 1
ATOM 1564 C C . ASN A 1 196 ? -9.004 13.639 11.357 1.00 90.06 196 ASN A C 1
ATOM 1566 O O . ASN A 1 196 ? -7.979 13.932 10.742 1.00 90.06 196 ASN A O 1
ATOM 1570 N N . ARG A 1 197 ? -9.115 12.484 12.029 1.00 92.12 197 ARG A N 1
ATOM 1571 C CA . ARG A 1 197 ? -8.041 11.482 12.101 1.00 92.12 197 ARG A CA 1
ATOM 1572 C C . ARG A 1 197 ? -7.811 10.806 10.749 1.00 92.12 197 ARG A C 1
ATOM 1574 O O . ARG A 1 197 ? -6.672 10.521 10.393 1.00 92.12 197 ARG A O 1
ATOM 1581 N N . VAL A 1 198 ? -8.876 10.592 9.973 1.00 92.38 198 VAL A N 1
ATOM 1582 C CA . VAL A 1 198 ? -8.782 10.053 8.607 1.00 92.38 198 VAL A CA 1
ATOM 1583 C C . VAL A 1 198 ? -8.103 11.045 7.686 1.00 92.38 198 VAL A C 1
ATOM 1585 O O . VAL A 1 198 ? -7.235 10.638 6.929 1.00 92.38 198 VAL A O 1
ATOM 1588 N N . VAL A 1 199 ? -8.451 12.332 7.773 1.00 93.06 199 VAL A N 1
ATOM 1589 C CA . VAL A 1 199 ? -7.794 13.382 6.979 1.00 93.06 199 VAL A CA 1
ATOM 1590 C C . VAL A 1 199 ? -6.294 13.405 7.270 1.00 93.06 199 VAL A C 1
ATOM 1592 O O . VAL A 1 199 ? -5.491 13.382 6.342 1.00 93.06 199 VAL A O 1
ATOM 1595 N N . PHE A 1 200 ? -5.903 13.360 8.546 1.00 91.25 200 PHE A N 1
ATOM 1596 C CA . PHE A 1 200 ? -4.493 13.291 8.933 1.00 91.25 200 PHE A CA 1
ATOM 1597 C C . PHE A 1 200 ? -3.799 12.026 8.406 1.00 91.25 200 PHE A C 1
ATOM 1599 O O . PHE A 1 200 ? -2.725 12.110 7.809 1.00 91.25 200 PHE A O 1
ATOM 1606 N N . GLY A 1 201 ? -4.442 10.861 8.548 1.00 90.94 201 GLY A N 1
ATOM 1607 C CA . GLY A 1 201 ? -3.958 9.613 7.959 1.00 90.94 201 GLY A CA 1
ATOM 1608 C C . GLY A 1 201 ? -3.809 9.712 6.438 1.00 90.94 201 GLY A C 1
ATOM 1609 O O . GLY A 1 201 ? -2.785 9.325 5.894 1.00 90.94 201 GLY A O 1
ATOM 1610 N N . ALA A 1 202 ? -4.774 10.305 5.737 1.00 93.81 202 ALA A N 1
ATOM 1611 C CA . ALA A 1 202 ? -4.716 10.498 4.291 1.00 93.81 202 ALA A CA 1
ATOM 1612 C C . ALA A 1 202 ? -3.526 11.372 3.887 1.00 93.81 202 ALA A C 1
ATOM 1614 O O . ALA A 1 202 ? -2.771 10.978 3.004 1.00 93.81 202 ALA A O 1
ATOM 1615 N N . VAL A 1 203 ? -3.297 12.499 4.567 1.00 94.75 203 VAL A N 1
ATOM 1616 C CA . VAL A 1 203 ? -2.130 13.363 4.315 1.00 94.75 203 VAL A CA 1
ATOM 1617 C C . VAL A 1 203 ? -0.823 12.583 4.481 1.00 94.75 203 VAL A C 1
ATOM 1619 O O . VAL A 1 203 ? 0.046 12.647 3.616 1.00 94.75 203 VAL A O 1
ATOM 1622 N N . MET A 1 204 ? -0.694 11.792 5.549 1.00 92.88 204 MET A N 1
ATOM 1623 C CA . MET A 1 204 ? 0.488 10.954 5.776 1.00 92.88 204 MET A CA 1
ATOM 1624 C C . MET A 1 204 ? 0.660 9.873 4.709 1.00 92.88 204 MET A C 1
ATOM 1626 O O . MET A 1 204 ? 1.766 9.653 4.219 1.00 92.88 204 MET A O 1
ATOM 1630 N N . TRP A 1 205 ? -0.429 9.209 4.327 1.00 94.19 205 TRP A N 1
ATOM 1631 C CA . TRP A 1 205 ? -0.422 8.207 3.269 1.00 94.19 205 TRP A CA 1
ATOM 1632 C C . TRP A 1 205 ? 0.021 8.826 1.939 1.00 94.19 205 TRP A C 1
ATOM 1634 O O . TRP A 1 205 ? 0.918 8.296 1.293 1.00 94.19 205 TRP A O 1
ATOM 1644 N N . PHE A 1 206 ? -0.519 9.991 1.567 1.00 91.88 206 PHE A N 1
ATOM 1645 C CA . PHE A 1 206 ? -0.122 10.717 0.357 1.00 91.88 206 PHE A CA 1
ATOM 1646 C C . PHE A 1 206 ? 1.306 11.269 0.413 1.00 91.88 206 PHE A C 1
ATOM 1648 O O . PHE A 1 206 ? 1.923 11.442 -0.633 1.00 91.88 206 PHE A O 1
ATOM 1655 N N . ALA A 1 207 ? 1.862 11.520 1.597 1.00 89.25 207 ALA A N 1
ATOM 1656 C CA . ALA A 1 207 ? 3.267 11.898 1.730 1.00 89.25 207 ALA A CA 1
ATOM 1657 C C . ALA A 1 207 ? 4.211 10.698 1.529 1.00 89.25 207 ALA A C 1
ATOM 1659 O O . ALA A 1 207 ? 5.267 10.830 0.913 1.00 89.25 207 ALA A O 1
ATOM 1660 N N . ILE A 1 208 ? 3.837 9.520 2.039 1.00 88.38 208 ILE A N 1
ATOM 1661 C CA . ILE A 1 208 ? 4.719 8.345 2.086 1.00 88.38 208 ILE A CA 1
ATOM 1662 C C . ILE A 1 208 ? 4.558 7.471 0.844 1.00 88.38 208 ILE A C 1
ATOM 1664 O O . ILE A 1 208 ? 5.552 7.073 0.235 1.00 88.38 208 ILE A O 1
ATOM 1668 N N . VAL A 1 209 ? 3.323 7.138 0.467 1.00 88.88 209 VAL A N 1
ATOM 1669 C CA . VAL A 1 209 ? 3.051 6.102 -0.534 1.00 88.88 209 VAL A CA 1
ATOM 1670 C C . VAL A 1 209 ? 3.488 6.508 -1.938 1.00 88.88 209 VAL A C 1
ATOM 1672 O O . VAL A 1 209 ? 4.243 5.743 -2.533 1.00 88.88 209 VAL A O 1
ATOM 1675 N N . PRO A 1 210 ? 3.139 7.695 -2.465 1.00 87.69 210 PRO A N 1
ATOM 1676 C CA . PRO A 1 210 ? 3.613 8.134 -3.775 1.00 87.69 210 PRO A CA 1
ATOM 1677 C C . PRO A 1 210 ? 5.139 8.199 -3.864 1.00 87.69 210 PRO A C 1
ATOM 1679 O O . PRO A 1 210 ? 5.705 7.721 -4.842 1.00 87.69 210 PRO A O 1
ATOM 1682 N N . LEU A 1 211 ? 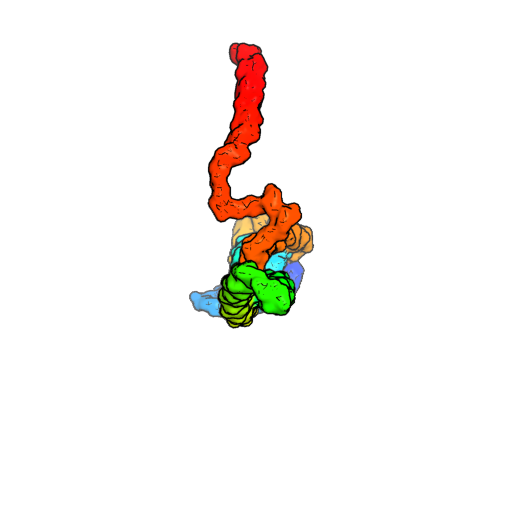5.812 8.721 -2.831 1.00 84.19 211 LEU A N 1
ATOM 1683 C CA . LEU A 1 211 ? 7.275 8.795 -2.790 1.00 84.19 211 LEU A CA 1
ATOM 1684 C C . LEU A 1 211 ? 7.910 7.398 -2.777 1.00 84.19 211 LEU A C 1
ATOM 1686 O O . LEU A 1 211 ? 8.883 7.147 -3.486 1.00 84.19 211 LEU A O 1
ATOM 1690 N N . THR A 1 212 ? 7.347 6.485 -1.984 1.00 84.25 212 THR A N 1
ATOM 1691 C CA . THR A 1 212 ? 7.809 5.095 -1.883 1.00 84.25 212 THR A CA 1
ATOM 1692 C C . THR A 1 212 ? 7.605 4.362 -3.202 1.00 84.25 212 THR A C 1
ATOM 1694 O O . THR A 1 212 ? 8.543 3.759 -3.716 1.00 84.25 212 THR A O 1
ATOM 1697 N N . LEU A 1 213 ? 6.410 4.451 -3.789 1.00 81.75 213 LEU A N 1
ATOM 1698 C CA . LEU A 1 213 ? 6.125 3.855 -5.089 1.00 81.75 213 LEU A CA 1
ATOM 1699 C C . LEU A 1 213 ? 7.073 4.411 -6.143 1.00 81.75 213 LEU A C 1
ATOM 1701 O O . LEU A 1 213 ? 7.804 3.645 -6.751 1.00 81.75 213 LEU A O 1
ATOM 1705 N N . TYR A 1 214 ? 7.187 5.732 -6.256 1.00 75.12 214 TYR A N 1
ATOM 1706 C CA . TYR A 1 214 ? 8.118 6.356 -7.188 1.00 75.12 214 TYR A CA 1
ATOM 1707 C C . TYR A 1 214 ? 9.554 5.831 -7.032 1.00 75.12 214 TYR A C 1
ATOM 1709 O O . TYR A 1 214 ? 10.168 5.407 -8.008 1.00 75.12 214 TYR A O 1
ATOM 1717 N N . ARG A 1 215 ? 10.067 5.784 -5.796 1.00 76.69 215 ARG A N 1
ATOM 1718 C CA . ARG A 1 215 ? 11.424 5.311 -5.490 1.00 76.69 215 ARG A CA 1
ATOM 1719 C C . ARG A 1 215 ? 11.654 3.836 -5.829 1.00 76.69 215 ARG A C 1
ATOM 1721 O O . ARG A 1 215 ? 12.770 3.479 -6.193 1.00 76.69 215 ARG A O 1
ATOM 1728 N N . PHE A 1 216 ? 10.656 2.976 -5.631 1.00 74.06 216 PHE A N 1
ATOM 1729 C CA . PHE A 1 216 ? 10.826 1.520 -5.707 1.00 74.06 216 PHE A CA 1
ATOM 1730 C C . PHE A 1 216 ? 10.202 0.870 -6.948 1.00 74.06 216 PHE A C 1
ATOM 1732 O O . PHE A 1 216 ? 10.428 -0.323 -7.169 1.00 74.06 216 PHE A O 1
ATOM 1739 N N . THR A 1 217 ? 9.431 1.613 -7.746 1.00 69.44 217 THR A N 1
ATOM 1740 C CA . THR A 1 217 ? 8.765 1.099 -8.953 1.00 69.44 217 THR A CA 1
ATOM 1741 C C . THR A 1 217 ? 9.256 1.759 -10.236 1.00 69.44 217 THR A C 1
ATOM 1743 O O . THR A 1 217 ? 9.164 1.134 -11.286 1.00 69.44 217 THR A O 1
ATOM 1746 N N . VAL A 1 218 ? 9.820 2.972 -10.186 1.00 63.22 218 VAL A N 1
ATOM 1747 C CA . VAL A 1 218 ? 10.412 3.620 -11.365 1.00 63.22 218 VAL A CA 1
ATOM 1748 C C . VAL A 1 218 ? 11.919 3.337 -11.384 1.00 63.22 218 VAL A C 1
ATOM 1750 O O . VAL A 1 218 ? 12.659 3.804 -10.523 1.00 63.22 218 VAL A O 1
ATOM 1753 N N . GLY A 1 219 ? 12.378 2.542 -12.360 1.00 53.84 219 GLY A N 1
ATOM 1754 C CA . GLY A 1 219 ? 13.765 2.049 -12.446 1.00 53.84 219 GLY A CA 1
ATOM 1755 C C . GLY A 1 219 ? 14.841 3.133 -12.612 1.00 53.84 219 GLY A C 1
ATOM 1756 O O . GLY A 1 219 ? 15.998 2.909 -12.261 1.00 53.84 219 GLY A O 1
ATOM 1757 N N . LYS A 1 220 ? 14.460 4.325 -13.083 1.00 52.53 220 LYS A N 1
ATOM 1758 C CA . LYS A 1 220 ? 15.264 5.548 -13.015 1.00 52.53 220 LYS A CA 1
ATOM 1759 C C . LYS A 1 220 ? 14.388 6.704 -12.573 1.00 52.53 220 LYS A C 1
ATOM 1761 O O . LYS A 1 220 ? 13.296 6.909 -13.094 1.00 52.53 220 LYS A O 1
ATOM 1766 N N . ILE A 1 221 ? 14.918 7.495 -11.656 1.00 45.38 221 ILE A N 1
ATOM 1767 C CA . ILE A 1 221 ? 14.407 8.827 -11.367 1.00 45.38 221 ILE A CA 1
ATOM 1768 C C . ILE A 1 221 ? 14.306 9.581 -12.699 1.00 45.38 221 ILE A C 1
ATOM 1770 O O . ILE A 1 221 ? 15.267 9.617 -13.466 1.00 45.38 221 ILE A O 1
ATOM 1774 N N . ALA A 1 222 ? 13.143 10.156 -12.994 1.00 44.06 222 ALA A N 1
ATOM 1775 C CA . ALA A 1 222 ? 12.974 10.975 -14.187 1.00 44.06 222 ALA A CA 1
ATOM 1776 C C . ALA A 1 222 ? 14.009 12.122 -14.159 1.00 44.06 222 ALA A C 1
ATOM 1778 O O . ALA A 1 222 ? 14.197 12.703 -13.089 1.00 44.06 222 ALA A O 1
ATOM 1779 N N . PRO A 1 223 ? 14.659 12.486 -15.280 1.00 48.44 223 PRO A N 1
ATOM 1780 C CA . PRO A 1 223 ? 15.779 13.439 -15.291 1.00 48.44 223 PRO A CA 1
ATOM 1781 C C . PRO A 1 223 ? 15.475 14.773 -14.586 1.00 48.44 223 PRO A C 1
ATOM 1783 O O . PRO A 1 223 ? 16.341 15.373 -13.959 1.00 48.44 223 PRO A O 1
ATOM 1786 N N . GLN A 1 224 ? 14.213 15.218 -14.609 1.00 51.72 224 GLN A N 1
ATOM 1787 C CA . GLN A 1 224 ? 13.751 16.425 -13.916 1.00 51.72 224 GLN A CA 1
ATOM 1788 C C . GLN A 1 224 ? 13.750 16.337 -12.373 1.00 51.72 224 GLN A C 1
ATOM 1790 O O . GLN A 1 224 ? 13.705 17.365 -11.701 1.00 51.72 224 GLN A O 1
ATOM 1795 N N . PHE A 1 225 ? 13.794 15.132 -11.800 1.00 46.97 225 PHE A N 1
ATOM 1796 C CA . PHE A 1 225 ? 13.818 14.869 -10.354 1.00 46.97 225 PHE A CA 1
ATOM 1797 C C . PHE A 1 225 ? 15.154 14.282 -9.869 1.00 46.97 225 PHE A C 1
ATOM 1799 O O . PHE A 1 225 ? 15.342 14.096 -8.663 1.00 46.97 225 PHE A O 1
ATOM 1806 N N . GLU A 1 226 ? 16.100 14.047 -10.782 1.00 48.94 226 GLU A N 1
ATOM 1807 C CA . GLU A 1 226 ? 17.478 13.624 -10.500 1.00 48.94 226 GLU A CA 1
ATOM 1808 C C . GLU A 1 226 ? 18.212 14.561 -9.516 1.00 48.94 226 GLU A C 1
ATOM 1810 O O . GLU A 1 226 ? 18.859 14.052 -8.595 1.00 48.94 226 GLU A O 1
ATOM 1815 N N . PRO A 1 227 ? 18.021 15.901 -9.562 1.00 55.00 227 PRO A N 1
ATOM 1816 C CA . PRO A 1 227 ? 18.586 16.806 -8.558 1.00 55.00 227 PRO A CA 1
ATOM 1817 C C . PRO A 1 227 ? 18.040 16.586 -7.138 1.00 55.00 227 PRO A C 1
ATOM 1819 O O . PRO A 1 227 ? 18.710 16.918 -6.163 1.00 55.00 227 PRO A O 1
ATOM 1822 N N . TYR A 1 228 ? 16.830 16.033 -7.011 1.00 51.78 228 TYR A N 1
ATOM 1823 C CA . TYR A 1 228 ? 16.102 15.918 -5.743 1.00 51.78 228 TYR A CA 1
ATOM 1824 C C . TYR A 1 228 ? 16.115 14.508 -5.144 1.00 51.78 228 TYR A C 1
ATOM 1826 O O . TYR A 1 228 ? 15.657 14.322 -4.019 1.00 51.78 228 TYR A O 1
ATOM 1834 N N . THR A 1 229 ? 16.623 13.503 -5.863 1.00 50.72 229 THR A N 1
ATOM 1835 C CA . THR A 1 229 ? 16.540 12.096 -5.427 1.00 50.72 229 THR A CA 1
ATOM 1836 C C . THR A 1 229 ? 17.822 11.287 -5.646 1.00 50.72 229 THR A C 1
ATOM 1838 O O . THR A 1 229 ? 17.737 10.061 -5.678 1.00 50.72 229 THR A O 1
ATOM 1841 N N . LYS A 1 230 ? 18.998 11.947 -5.728 1.00 47.56 230 LYS A N 1
ATOM 1842 C CA . LYS A 1 230 ? 20.345 11.333 -5.833 1.00 47.56 230 LYS A CA 1
ATOM 1843 C C . LYS A 1 230 ? 20.379 9.892 -5.292 1.00 47.56 230 LYS A C 1
ATOM 1845 O O . LYS A 1 230 ? 20.245 9.653 -4.088 1.00 47.56 230 LYS A O 1
ATOM 1850 N N . GLY A 1 231 ? 20.516 8.937 -6.214 1.00 44.00 231 GLY A N 1
ATOM 1851 C CA . GLY A 1 231 ? 20.634 7.514 -5.914 1.00 44.00 231 GLY A CA 1
ATOM 1852 C C . GLY A 1 231 ? 21.805 7.246 -4.969 1.00 44.00 231 GLY A C 1
ATOM 1853 O O . GLY A 1 231 ? 22.859 7.866 -5.071 1.00 44.00 231 GLY A O 1
ATOM 1854 N N . PHE A 1 232 ? 21.612 6.329 -4.023 1.00 35.06 232 PHE A N 1
ATOM 1855 C CA . PHE A 1 232 ? 22.707 5.818 -3.197 1.00 35.06 232 PHE A CA 1
ATOM 1856 C C . PHE A 1 232 ? 23.569 4.845 -4.028 1.00 35.06 232 PHE A C 1
ATOM 1858 O O . PHE A 1 232 ? 22.996 4.093 -4.818 1.00 35.06 232 PHE A O 1
ATOM 1865 N N . PRO A 1 233 ? 24.905 4.810 -3.843 1.00 41.75 233 PRO A N 1
ATOM 1866 C CA . PRO A 1 233 ? 25.643 5.314 -2.687 1.00 41.75 233 PRO A CA 1
ATOM 1867 C C . PRO A 1 233 ? 26.047 6.787 -2.837 1.00 41.75 233 PRO A C 1
ATOM 1869 O O . PRO A 1 233 ? 26.739 7.173 -3.772 1.00 41.75 233 PRO A O 1
ATOM 1872 N N . VAL A 1 234 ? 25.610 7.605 -1.878 1.00 45.50 234 VAL A N 1
ATOM 1873 C CA . VAL A 1 234 ? 25.933 9.033 -1.791 1.00 45.50 234 VAL A CA 1
ATOM 1874 C C . VAL A 1 234 ? 27.372 9.182 -1.299 1.00 45.50 234 VAL A C 1
ATOM 1876 O O . VAL A 1 234 ? 27.701 8.734 -0.197 1.00 45.50 234 VAL A O 1
ATOM 1879 N N . GLU A 1 235 ? 28.230 9.814 -2.097 1.00 42.59 235 GLU A N 1
ATOM 1880 C CA . GLU A 1 235 ? 29.555 10.247 -1.655 1.00 42.59 235 GLU A CA 1
ATOM 1881 C C . GLU A 1 235 ? 29.385 11.248 -0.497 1.00 42.59 235 GLU A C 1
ATOM 1883 O O . GLU A 1 235 ? 28.701 12.266 -0.621 1.00 42.59 235 GLU A O 1
ATOM 1888 N N . LYS A 1 236 ? 29.961 10.933 0.673 1.00 42.28 236 LYS A N 1
ATOM 1889 C CA . LYS A 1 236 ? 29.810 11.712 1.921 1.00 42.28 236 LYS A CA 1
ATOM 1890 C C . LYS A 1 236 ? 30.248 13.183 1.794 1.00 42.28 236 LYS A C 1
ATOM 1892 O O . LYS A 1 236 ? 29.893 13.984 2.651 1.00 42.28 236 LYS A O 1
ATOM 1897 N N . SER A 1 237 ? 31.017 13.550 0.773 1.00 44.50 237 SER A N 1
ATOM 1898 C CA . SER A 1 237 ? 31.652 14.866 0.634 1.00 44.50 237 SER A CA 1
ATOM 1899 C C . SER A 1 237 ? 30.702 16.009 0.265 1.00 44.50 237 SER A C 1
ATOM 1901 O O . SER A 1 237 ? 30.982 17.151 0.623 1.00 44.50 237 SER A O 1
ATOM 1903 N N . ASP A 1 238 ? 29.571 15.734 -0.390 1.00 47.78 238 ASP A N 1
ATOM 1904 C CA . ASP A 1 238 ? 28.751 16.798 -0.998 1.00 47.78 238 ASP A CA 1
ATOM 1905 C C . ASP A 1 238 ? 27.832 17.529 -0.006 1.00 47.78 238 ASP A C 1
ATOM 1907 O O . ASP A 1 238 ? 27.530 18.709 -0.184 1.00 47.78 238 ASP A O 1
ATOM 1911 N N . TYR A 1 239 ? 27.383 16.846 1.052 1.00 49.69 239 TYR A N 1
ATOM 1912 C CA . TYR A 1 239 ? 26.431 17.405 2.024 1.00 49.69 239 TYR A CA 1
ATOM 1913 C C . TYR A 1 239 ? 27.084 17.895 3.315 1.00 49.69 239 TYR A C 1
ATOM 1915 O O . TYR A 1 239 ? 26.492 18.709 4.025 1.00 49.69 239 TYR A O 1
ATOM 1923 N N . PHE A 1 240 ? 28.300 17.437 3.626 1.00 48.34 240 PHE A N 1
ATOM 1924 C CA . PHE A 1 240 ? 28.983 17.883 4.836 1.00 48.34 240 PHE A CA 1
ATOM 1925 C C . PHE A 1 240 ? 29.467 19.330 4.721 1.00 48.34 240 PHE A C 1
ATOM 1927 O O . PHE A 1 240 ? 29.393 20.023 5.720 1.00 48.34 240 PHE A O 1
ATOM 1934 N N . SER A 1 241 ? 29.850 19.835 3.540 1.00 56.88 241 SER A N 1
ATOM 1935 C CA . SER A 1 241 ? 30.399 21.199 3.403 1.00 56.88 241 SER A CA 1
ATOM 1936 C C . SER A 1 241 ? 29.393 22.347 3.633 1.00 56.88 241 SER A C 1
ATOM 1938 O O . SER A 1 241 ? 29.750 23.317 4.302 1.00 56.88 241 SER A O 1
ATOM 1940 N N . PRO A 1 242 ? 28.141 22.301 3.130 1.00 57.25 242 PRO A N 1
ATOM 1941 C CA . PRO A 1 242 ? 27.180 23.378 3.378 1.00 57.25 242 PRO A CA 1
ATOM 1942 C C . PRO A 1 242 ? 26.691 23.380 4.827 1.00 57.25 242 PRO A C 1
ATOM 1944 O O . PRO A 1 242 ? 26.580 24.437 5.442 1.00 57.25 242 PRO A O 1
ATOM 1947 N N . ILE A 1 243 ? 26.431 22.190 5.381 1.00 56.47 243 ILE A N 1
ATOM 1948 C CA . ILE A 1 243 ? 25.961 22.034 6.759 1.00 56.47 243 ILE A CA 1
ATOM 1949 C C . ILE A 1 243 ? 27.091 22.365 7.739 1.00 56.47 243 ILE A C 1
ATOM 1951 O O . ILE A 1 243 ? 26.833 23.058 8.717 1.00 56.47 243 ILE A O 1
ATOM 1955 N N . SER A 1 244 ? 28.338 21.967 7.456 1.00 58.41 244 SER A N 1
ATOM 1956 C CA . SER A 1 244 ? 29.495 22.337 8.278 1.00 58.41 244 SER A CA 1
ATOM 1957 C C . SER A 1 244 ? 29.759 23.835 8.240 1.00 58.41 244 SER A C 1
ATOM 1959 O O . SER A 1 244 ? 29.966 24.403 9.297 1.00 58.41 244 SER A O 1
ATOM 1961 N N . LYS A 1 245 ? 29.649 24.501 7.080 1.00 68.19 245 LYS A N 1
ATOM 1962 C CA . LYS A 1 245 ? 29.788 25.966 6.993 1.00 68.19 245 LYS A CA 1
ATOM 1963 C C . LYS A 1 245 ? 28.716 26.701 7.788 1.00 68.19 245 LYS A C 1
ATOM 1965 O O . LYS A 1 245 ? 29.006 27.710 8.413 1.00 68.19 245 LYS A O 1
ATOM 1970 N N . VAL A 1 246 ? 27.475 26.217 7.773 1.00 72.19 246 VAL A N 1
ATOM 1971 C CA . VAL A 1 246 ? 26.401 26.800 8.595 1.00 72.19 246 VAL A CA 1
ATOM 1972 C C . VAL A 1 246 ? 26.666 26.561 10.084 1.00 72.19 246 VAL A C 1
ATOM 1974 O O . VAL A 1 246 ? 26.427 27.458 10.889 1.00 72.19 246 VAL A O 1
ATOM 1977 N N . LEU A 1 247 ? 27.191 25.387 10.448 1.00 67.38 247 LEU A N 1
ATOM 1978 C CA . LEU A 1 247 ? 27.532 25.046 11.829 1.00 67.38 247 LEU A CA 1
ATOM 1979 C C . LEU A 1 247 ? 28.740 25.850 12.345 1.00 67.38 247 LEU A C 1
ATOM 1981 O O . LEU A 1 247 ? 28.671 26.380 13.447 1.00 67.38 247 LEU A O 1
ATOM 1985 N N . GLU A 1 248 ? 29.801 25.981 11.544 1.00 68.56 248 GLU A N 1
ATOM 1986 C CA . GLU A 1 248 ? 30.998 26.790 11.820 1.00 68.56 248 GLU A CA 1
ATOM 1987 C C . GLU A 1 248 ? 30.632 28.268 11.931 1.00 68.56 248 GLU A C 1
ATOM 1989 O O . GLU A 1 248 ? 30.915 28.877 12.953 1.00 68.56 248 GLU A O 1
ATOM 1994 N N . ASN A 1 249 ? 29.876 28.822 10.976 1.00 77.00 249 ASN A N 1
ATOM 1995 C CA . ASN A 1 249 ? 29.419 30.213 11.050 1.00 77.00 249 ASN A CA 1
ATOM 1996 C C . ASN A 1 249 ? 28.510 30.468 12.268 1.00 77.00 249 ASN A C 1
ATOM 1998 O O . ASN A 1 249 ? 28.515 31.561 12.834 1.00 77.00 249 ASN A O 1
ATOM 2002 N N . GLY A 1 250 ? 27.709 29.476 12.673 1.00 74.12 250 GLY A N 1
ATOM 2003 C CA . GLY A 1 250 ? 26.891 29.545 13.885 1.00 74.12 250 GLY A CA 1
ATOM 2004 C C . GLY A 1 250 ? 27.721 29.478 15.170 1.00 74.12 250 GLY A C 1
ATOM 2005 O O . GLY A 1 250 ? 27.405 30.172 16.138 1.00 74.12 250 GLY A O 1
ATOM 2006 N N . PHE A 1 251 ? 28.791 28.680 15.173 1.00 64.44 251 PHE A N 1
ATOM 2007 C CA . PHE A 1 251 ? 29.726 28.551 16.289 1.00 64.44 251 PHE A CA 1
ATOM 2008 C C . PHE A 1 251 ? 30.614 29.796 16.433 1.00 64.44 251 PHE A C 1
ATOM 2010 O O . PHE A 1 251 ? 30.763 30.304 17.541 1.00 64.44 251 PHE A O 1
ATOM 2017 N N . ASP A 1 252 ? 31.097 30.355 15.323 1.00 76.88 252 ASP A N 1
ATOM 2018 C CA . ASP A 1 252 ? 31.846 31.615 15.283 1.00 76.88 252 ASP A CA 1
ATOM 2019 C C . ASP A 1 252 ? 30.985 32.784 15.770 1.00 76.88 252 ASP A C 1
ATOM 2021 O O . ASP A 1 252 ? 31.424 33.574 16.601 1.00 76.88 252 ASP A O 1
ATOM 2025 N N . TRP A 1 253 ? 29.714 32.851 15.353 1.00 75.06 253 TRP A N 1
ATOM 2026 C CA . TRP A 1 253 ? 28.767 33.852 15.856 1.00 75.06 253 TRP A CA 1
ATOM 2027 C C . TRP A 1 253 ? 28.513 33.721 17.366 1.00 75.06 253 TRP A C 1
ATOM 2029 O O . TRP A 1 253 ? 28.420 34.731 18.069 1.00 75.06 253 TRP A O 1
ATOM 2039 N N . LEU A 1 254 ? 28.412 32.488 17.874 1.00 68.50 254 LEU A N 1
ATOM 2040 C CA . LEU A 1 254 ? 28.292 32.210 19.308 1.00 68.50 254 LEU A CA 1
ATOM 2041 C C . LEU A 1 254 ? 29.575 32.559 20.069 1.00 68.50 254 LEU A C 1
ATOM 2043 O O . LEU A 1 254 ? 29.482 33.014 21.202 1.00 68.50 254 LEU A O 1
ATOM 2047 N N . SER A 1 255 ? 30.751 32.392 19.469 1.00 72.06 255 SER A N 1
ATOM 2048 C CA . SER A 1 255 ? 32.031 32.752 20.083 1.00 72.06 255 SER A CA 1
ATOM 2049 C C . SER A 1 255 ? 32.239 34.273 20.118 1.00 72.06 255 SER A C 1
ATOM 2051 O O . SER A 1 255 ? 32.625 34.821 21.152 1.00 72.06 255 SER A O 1
ATOM 2053 N N . ASP A 1 256 ? 31.901 34.979 19.036 1.00 66.00 256 ASP A N 1
ATOM 2054 C CA . ASP A 1 256 ? 32.019 36.441 18.944 1.00 66.00 256 ASP A CA 1
ATOM 2055 C C . ASP A 1 256 ? 31.005 37.170 19.838 1.00 66.00 256 ASP A C 1
ATOM 2057 O O . ASP A 1 256 ? 31.343 38.171 20.467 1.00 66.00 256 ASP A O 1
ATOM 2061 N N . LYS A 1 257 ? 29.760 36.676 19.939 1.00 63.69 257 LYS A N 1
ATOM 2062 C CA . LYS A 1 257 ? 28.724 37.297 20.791 1.00 63.69 257 LYS A CA 1
ATOM 2063 C C . LYS A 1 257 ? 28.623 36.716 22.200 1.00 63.69 257 LYS A C 1
ATOM 2065 O O . LYS A 1 257 ? 28.123 37.398 23.092 1.00 63.69 257 LYS A O 1
ATOM 2070 N N . GLY A 1 258 ? 29.050 35.475 22.407 1.00 56.41 258 GLY A N 1
ATOM 2071 C CA . GLY A 1 258 ? 28.989 34.782 23.696 1.00 56.41 258 GLY A CA 1
ATOM 2072 C C . GLY A 1 258 ? 30.181 35.058 24.609 1.00 56.41 258 GLY A C 1
ATOM 2073 O O . GLY A 1 258 ? 30.075 34.826 25.809 1.00 56.41 258 GLY A O 1
ATOM 2074 N N . SER A 1 259 ? 31.278 35.625 24.093 1.00 53.62 259 SER A N 1
ATOM 2075 C CA . SER A 1 259 ? 32.433 36.041 24.908 1.00 53.62 259 SER A CA 1
ATOM 2076 C C . SER A 1 259 ? 32.164 37.251 25.821 1.00 53.62 259 SER A C 1
ATOM 2078 O O . SER A 1 259 ? 33.026 37.613 26.616 1.00 53.62 259 SER A O 1
ATOM 2080 N N . GLY A 1 260 ? 30.973 37.859 25.745 1.00 55.81 260 GLY A N 1
ATOM 2081 C CA . GLY A 1 260 ? 30.538 38.954 26.621 1.00 55.81 260 GLY A CA 1
ATOM 2082 C C . GLY A 1 260 ? 29.439 38.596 27.630 1.00 55.81 260 GLY A C 1
ATOM 2083 O O . GLY A 1 260 ? 28.892 39.507 28.247 1.00 55.81 260 GLY A O 1
ATOM 2084 N N . ALA A 1 261 ? 29.065 37.318 27.769 1.00 54.44 261 ALA A N 1
ATOM 2085 C CA . ALA A 1 261 ? 27.945 36.889 28.620 1.00 54.44 261 ALA A CA 1
ATOM 2086 C C . ALA A 1 261 ? 28.312 35.820 29.669 1.00 54.44 261 ALA A C 1
ATOM 2088 O O . ALA A 1 261 ? 27.433 35.078 30.114 1.00 54.44 261 ALA A O 1
ATOM 2089 N N . PHE A 1 262 ? 29.581 35.786 30.088 1.00 45.28 262 PHE A N 1
ATOM 2090 C CA . PHE A 1 262 ? 30.030 35.244 31.373 1.00 45.28 262 PHE A CA 1
ATOM 2091 C C . PHE A 1 262 ? 31.093 36.162 31.974 1.00 45.28 262 PHE A C 1
ATOM 2093 O O . PHE A 1 262 ? 32.009 36.557 31.220 1.00 45.28 262 PHE A O 1
#